Protein AF-0000000083270694 (afdb_homodimer)

Organism: Cucumis melo var. makuwa (NCBI:txid1194695)

pLDDT: mean 82.83, std 20.18, range [26.67, 97.81]

InterPro domains:
  IPR024752 Myb/SANT-like domain [PF12776] (12-95)

Structure (mmCIF, N/CA/C/O backbone):
data_AF-0000000083270694-model_v1
#
loop_
_entity.id
_entity.type
_entity.pdbx_description
1 polymer 'Retrotransposon protein'
#
loop_
_atom_site.group_PDB
_atom_site.id
_atom_site.type_symbol
_atom_site.label_atom_id
_atom_site.label_alt_id
_atom_site.label_comp_id
_atom_site.label_asym_id
_atom_site.label_entity_id
_atom_site.label_seq_id
_atom_site.pdbx_PDB_ins_code
_atom_site.Cartn_x
_atom_site.Cartn_y
_atom_site.Cartn_z
_atom_site.occupancy
_atom_site.B_iso_or_equiv
_atom_site.auth_seq_id
_atom_site.auth_comp_id
_atom_site.auth_asym_id
_atom_site.auth_atom_id
_atom_site.pdbx_PDB_model_num
ATOM 1 N N . MET A 1 1 ? 33.844 12.641 -6.965 1 33.56 1 MET A N 1
ATOM 2 C CA . MET A 1 1 ? 32.75 11.688 -6.953 1 33.56 1 MET A CA 1
ATOM 3 C C . MET A 1 1 ? 31.703 12.078 -5.91 1 33.56 1 MET A C 1
ATOM 5 O O . MET A 1 1 ? 31.938 11.945 -4.707 1 33.56 1 MET A O 1
ATOM 9 N N . SER A 1 2 ? 31.047 13.281 -5.977 1 37.22 2 SER A N 1
ATOM 10 C CA . SER A 1 2 ? 30.078 13.812 -5.035 1 37.22 2 SER A CA 1
ATOM 11 C C . SER A 1 2 ? 29 12.781 -4.719 1 37.22 2 SER A C 1
ATOM 13 O O . SER A 1 2 ? 28.266 12.352 -5.609 1 37.22 2 SER A O 1
ATOM 15 N N . THR A 1 3 ? 29.406 11.766 -4.105 1 40.28 3 THR A N 1
ATOM 16 C CA . THR A 1 3 ? 28.469 10.75 -3.621 1 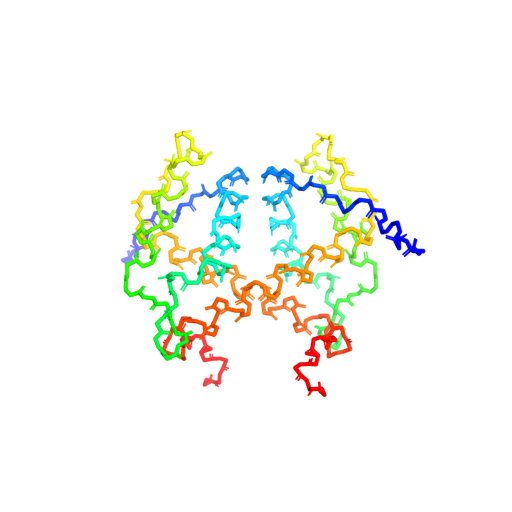40.28 3 THR A CA 1
ATOM 17 C C . THR A 1 3 ? 27.234 11.398 -3.018 1 40.28 3 THR A C 1
ATOM 19 O O . THR A 1 3 ? 27.328 12.203 -2.094 1 40.28 3 THR A O 1
ATOM 22 N N . SER A 1 4 ? 26.391 12.031 -3.77 1 41.62 4 SER A N 1
ATOM 23 C CA . SER A 1 4 ? 25.172 12.586 -3.184 1 41.62 4 SER A CA 1
ATOM 24 C C . SER A 1 4 ? 24.734 11.789 -1.96 1 41.62 4 SER A C 1
ATOM 26 O O . SER A 1 4 ? 24.547 10.57 -2.039 1 41.62 4 SER A O 1
ATOM 28 N N . ASN A 1 5 ? 25.453 11.961 -0.917 1 41.97 5 ASN A N 1
ATOM 29 C CA . ASN A 1 5 ? 25.219 11.336 0.378 1 41.97 5 ASN A CA 1
ATOM 30 C C . ASN A 1 5 ? 23.734 11.211 0.68 1 41.97 5 ASN A C 1
ATOM 32 O O . ASN A 1 5 ? 23.141 12.109 1.281 1 41.97 5 ASN A O 1
ATOM 36 N N . ARG A 1 6 ? 23.047 10.984 -0.352 1 48.12 6 ARG A N 1
ATOM 37 C CA . ARG A 1 6 ? 21.625 10.891 -0.015 1 48.12 6 ARG A CA 1
ATOM 38 C C . ARG A 1 6 ? 21.422 10.141 1.297 1 48.12 6 ARG A C 1
ATOM 40 O O . ARG A 1 6 ? 22.047 9.109 1.528 1 48.12 6 ARG A O 1
ATOM 47 N N . ALA A 1 7 ? 21.328 10.953 2.352 1 49.66 7 ALA A N 1
ATOM 48 C CA . ALA A 1 7 ? 20.969 10.375 3.643 1 49.66 7 ALA A CA 1
ATOM 49 C C . ALA A 1 7 ? 20.219 9.055 3.461 1 49.66 7 ALA A C 1
ATOM 51 O O . ALA A 1 7 ? 19.5 8.875 2.477 1 49.66 7 ALA A O 1
ATOM 52 N N . PRO A 1 8 ? 20.812 8.086 4.207 1 53.69 8 PRO A N 1
ATOM 53 C CA . PRO A 1 8 ? 20.234 6.754 4.035 1 53.69 8 PRO A CA 1
ATOM 54 C C . PRO A 1 8 ? 18.703 6.766 4.121 1 53.69 8 PRO A C 1
ATOM 56 O O . PRO A 1 8 ? 18.141 7.531 4.902 1 53.69 8 PRO A O 1
ATOM 59 N N . ARG A 1 9 ? 18.109 6.398 3.17 1 78.25 9 ARG A N 1
ATOM 60 C CA . ARG A 1 9 ? 16.656 6.238 3.166 1 78.25 9 ARG A CA 1
ATOM 61 C C . ARG A 1 9 ? 16.188 5.398 4.348 1 78.25 9 ARG A C 1
ATOM 63 O O . ARG A 1 9 ? 16.906 4.488 4.785 1 78.25 9 ARG A O 1
ATOM 70 N N . HIS A 1 10 ? 15.211 5.785 5.047 1 91.81 10 HIS A N 1
ATOM 71 C CA . HIS A 1 10 ? 14.625 5.023 6.145 1 91.81 10 HIS A CA 1
ATOM 72 C C . HIS A 1 10 ? 14.305 3.598 5.715 1 91.81 10 HIS A C 1
ATOM 74 O O . HIS A 1 10 ? 13.789 3.377 4.613 1 91.81 10 HIS A O 1
ATOM 80 N N . VAL A 1 11 ? 14.836 2.695 6.594 1 91.38 11 VAL A N 1
ATOM 81 C CA . VAL A 1 11 ? 14.477 1.302 6.355 1 91.38 11 VAL A CA 1
ATOM 82 C C . VAL A 1 11 ? 13.172 0.973 7.078 1 91.38 11 VAL A C 1
ATOM 84 O O . VAL A 1 11 ? 13.125 0.971 8.312 1 91.38 11 VAL A O 1
ATOM 87 N N . TRP A 1 12 ? 12.156 0.668 6.355 1 94.88 12 TRP A N 1
ATOM 88 C CA . TRP A 1 12 ? 10.812 0.432 6.887 1 94.88 12 TRP A CA 1
ATOM 89 C C . TRP A 1 12 ? 10.68 -0.998 7.398 1 94.88 12 TRP A C 1
ATOM 91 O O . TRP A 1 12 ? 11.031 -1.951 6.699 1 94.88 12 TRP A O 1
ATOM 101 N N . THR A 1 13 ? 10.266 -1.067 8.664 1 95.12 13 THR A N 1
ATOM 102 C CA . THR A 1 13 ? 9.898 -2.387 9.164 1 95.12 13 THR A CA 1
ATOM 103 C C . THR A 1 13 ? 8.5 -2.777 8.703 1 95.12 13 THR A C 1
ATOM 105 O O . THR A 1 13 ? 7.723 -1.923 8.273 1 95.12 13 THR A O 1
ATOM 108 N N . ARG A 1 14 ? 8.211 -3.996 8.812 1 94.31 14 ARG A N 1
ATOM 109 C CA . ARG A 1 14 ? 6.891 -4.469 8.422 1 94.31 14 ARG A CA 1
ATOM 110 C C . ARG A 1 14 ? 5.801 -3.816 9.258 1 94.31 14 ARG A C 1
ATOM 112 O O . ARG A 1 14 ? 4.73 -3.482 8.742 1 94.31 14 ARG A O 1
ATOM 119 N N . GLU A 1 15 ? 6.051 -3.666 10.555 1 95.62 15 GLU A N 1
ATOM 120 C CA . GLU A 1 15 ? 5.082 -3.027 11.438 1 95.62 15 GLU A CA 1
ATOM 121 C C . GLU A 1 15 ? 4.859 -1.568 11.055 1 95.62 15 GLU A C 1
ATOM 123 O O . GLU A 1 15 ? 3.723 -1.094 11.031 1 95.62 15 GLU A O 1
ATOM 128 N N . GLU A 1 16 ? 5.934 -0.907 10.719 1 96.69 16 GLU A N 1
ATOM 129 C CA . GLU A 1 16 ? 5.832 0.481 10.281 1 96.69 16 GLU A CA 1
ATOM 130 C C . GLU A 1 16 ? 5.055 0.591 8.969 1 96.69 16 GLU A C 1
ATOM 132 O O . GLU A 1 16 ? 4.184 1.453 8.828 1 96.69 16 GLU A O 1
ATOM 137 N N . GLU A 1 17 ? 5.438 -0.308 8.094 1 96.56 17 GLU A N 1
ATOM 138 C CA . GLU A 1 17 ? 4.773 -0.324 6.793 1 96.56 17 GLU A CA 1
ATOM 139 C C . GLU A 1 17 ? 3.273 -0.562 6.938 1 96.56 17 GLU A C 1
ATOM 141 O O . GLU A 1 17 ? 2.465 0.174 6.371 1 96.56 17 GLU A O 1
ATOM 146 N N . GLY A 1 18 ? 2.939 -1.595 7.707 1 97.19 18 GLY A N 1
ATOM 147 C CA . GLY A 1 18 ? 1.534 -1.878 7.953 1 97.19 18 GLY A CA 1
ATOM 148 C C . GLY A 1 18 ? 0.803 -0.733 8.633 1 97.19 18 GLY A C 1
ATOM 149 O O . GLY A 1 18 ? -0.352 -0.45 8.305 1 97.19 18 GLY A O 1
ATOM 150 N N . THR A 1 19 ? 1.468 -0.056 9.57 1 97.81 19 THR A N 1
ATOM 151 C CA . THR A 1 19 ? 0.873 1.077 10.273 1 97.81 19 THR A CA 1
ATOM 152 C C . THR A 1 19 ? 0.616 2.232 9.305 1 97.81 19 THR A C 1
ATOM 154 O O . THR A 1 19 ? -0.432 2.879 9.375 1 97.81 19 THR A O 1
ATOM 157 N N . LEU A 1 20 ? 1.593 2.449 8.383 1 97.5 20 LEU A N 1
ATOM 158 C CA . LEU A 1 20 ? 1.405 3.514 7.406 1 97.5 20 LEU A CA 1
ATOM 159 C C . LEU A 1 20 ? 0.183 3.242 6.535 1 97.5 20 LEU A C 1
ATOM 161 O O . LEU A 1 20 ? -0.647 4.129 6.328 1 97.5 20 LEU A O 1
ATOM 165 N N . VAL A 1 21 ? 0.052 2.037 6.102 1 97.12 21 VAL A N 1
ATOM 166 C CA . VAL A 1 21 ? -1.074 1.658 5.254 1 97.12 21 VAL A CA 1
ATOM 167 C C . VAL A 1 21 ? -2.383 1.852 6.02 1 97.12 21 VAL A C 1
ATOM 169 O O . VAL A 1 21 ? -3.34 2.418 5.488 1 97.12 21 VAL A O 1
ATOM 172 N N . GLU A 1 22 ? -2.373 1.397 7.23 1 96.94 22 GLU A N 1
ATOM 173 C CA . GLU A 1 22 ? -3.545 1.577 8.086 1 96.94 22 GLU A CA 1
ATOM 174 C C . GLU A 1 22 ? -3.896 3.055 8.234 1 96.94 22 GLU A C 1
ATOM 176 O O . GLU A 1 22 ? -5.059 3.438 8.094 1 96.94 22 GLU A O 1
ATOM 181 N N . CYS A 1 23 ? -2.916 3.889 8.492 1 96.94 23 CYS A N 1
ATOM 182 C CA . CYS A 1 23 ? -3.133 5.316 8.68 1 96.94 23 CYS A CA 1
ATOM 183 C C . CYS A 1 23 ? -3.629 5.973 7.398 1 96.94 23 CYS A C 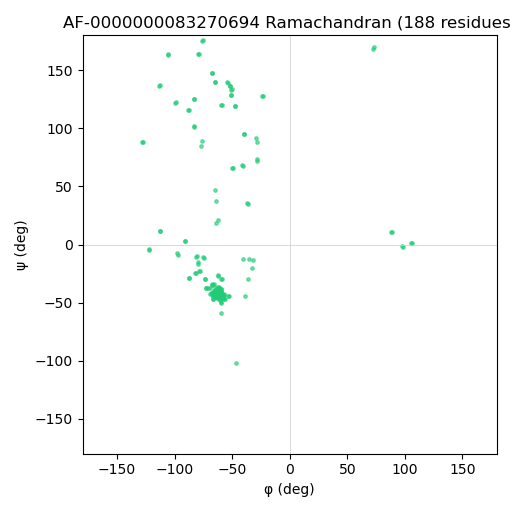1
ATOM 185 O O . CYS A 1 23 ? -4.504 6.84 7.438 1 96.94 23 CYS A O 1
ATOM 187 N N . LEU A 1 24 ? -3.105 5.551 6.285 1 95.25 24 LEU A N 1
ATOM 188 C CA . LEU A 1 24 ? -3.523 6.094 4.996 1 95.25 24 LEU A CA 1
ATOM 189 C C . LEU A 1 24 ? -4.988 5.762 4.715 1 95.25 24 LEU A C 1
ATOM 191 O O . LEU A 1 24 ? -5.754 6.633 4.297 1 95.25 24 LEU A O 1
ATOM 195 N N . MET A 1 25 ? -5.336 4.547 4.992 1 94.56 25 MET A N 1
ATOM 196 C CA . MET A 1 25 ? -6.719 4.125 4.789 1 94.56 25 MET A CA 1
ATOM 197 C C . MET A 1 25 ? -7.664 4.918 5.684 1 94.56 25 MET A C 1
ATOM 199 O O . MET A 1 25 ? -8.742 5.324 5.246 1 94.56 25 MET A O 1
ATOM 203 N N . GLU A 1 26 ? -7.234 5.148 6.867 1 95.06 26 GLU A N 1
ATOM 204 C CA . GLU A 1 26 ? -8.047 5.926 7.797 1 95.06 26 GLU A CA 1
ATOM 205 C C . GLU A 1 26 ? -8.141 7.383 7.355 1 95.06 26 GLU A C 1
ATOM 207 O O . GLU A 1 26 ? -9.219 7.988 7.426 1 95.06 26 GLU A O 1
ATOM 212 N N . LEU A 1 27 ? -7.004 7.922 6.906 1 93.06 27 LEU A N 1
ATOM 213 C CA . LEU A 1 27 ? -6.961 9.32 6.488 1 93.06 27 LEU A CA 1
ATOM 214 C C . LEU A 1 27 ? -7.91 9.57 5.32 1 93.06 27 LEU A C 1
ATOM 216 O O . LEU A 1 27 ? -8.625 10.57 5.301 1 93.06 27 LEU A O 1
ATOM 220 N N . VAL A 1 28 ? -7.926 8.688 4.371 1 88.75 28 VAL A N 1
ATOM 221 C CA . VAL A 1 28 ? -8.773 8.812 3.189 1 88.75 28 VAL A CA 1
ATOM 222 C C . VAL A 1 28 ? -10.242 8.672 3.586 1 88.75 28 VAL A C 1
ATOM 224 O O . VAL A 1 28 ? -11.109 9.328 3.008 1 88.75 28 VAL A O 1
ATOM 227 N N . SER A 1 29 ? -10.453 7.875 4.539 1 88.69 29 SER A N 1
ATOM 228 C CA . SER A 1 29 ? -11.828 7.609 4.957 1 88.69 29 SER A CA 1
ATOM 229 C C . SER A 1 29 ? -12.336 8.695 5.895 1 88.69 29 SER A C 1
ATOM 231 O O . SER A 1 29 ? -13.547 8.922 5.984 1 88.69 29 SER A O 1
ATOM 233 N N . MET A 1 30 ? -11.359 9.344 6.555 1 83.25 30 MET A N 1
ATOM 234 C CA . MET A 1 30 ? -11.703 10.391 7.508 1 83.25 30 MET A CA 1
ATOM 235 C C . MET A 1 30 ? -12.086 11.68 6.781 1 83.25 30 MET A C 1
ATOM 237 O O . MET A 1 30 ? -11.438 12.062 5.805 1 83.25 30 MET A O 1
ATOM 241 N N . GLY A 1 31 ? -13.195 12.07 6.285 1 72.69 31 GLY A N 1
ATOM 242 C CA . GLY A 1 31 ? -13.719 13.234 5.578 1 72.69 31 GLY A CA 1
ATOM 243 C C . GLY A 1 31 ? -13.109 14.539 6.043 1 72.69 31 GLY A C 1
ATOM 244 O O . GLY A 1 31 ? -13.18 15.547 5.336 1 72.69 31 GLY A O 1
ATOM 245 N N . GLY A 1 32 ? -12.383 14.602 7.152 1 78.5 32 GLY A N 1
ATOM 246 C CA . GLY A 1 32 ? -11.906 15.859 7.711 1 78.5 32 GLY A CA 1
ATOM 247 C C . GLY A 1 32 ? -10.656 16.391 7.035 1 78.5 32 GLY A C 1
ATOM 248 O O . GLY A 1 32 ? -10.289 17.547 7.207 1 78.5 32 GLY A O 1
ATOM 249 N N . TRP A 1 33 ? -10.031 15.547 6.168 1 85.25 33 TRP A N 1
ATOM 250 C CA . TRP A 1 33 ? -8.773 15.961 5.562 1 85.25 33 TRP A CA 1
ATOM 251 C C . TRP A 1 33 ? -8.938 16.188 4.062 1 85.25 33 TRP A C 1
ATOM 253 O O . TRP A 1 33 ? -7.945 16.312 3.336 1 85.25 33 TRP A O 1
ATOM 263 N N . LYS A 1 34 ? -10.148 16.203 3.734 1 84.62 34 LYS A N 1
ATOM 264 C CA . LYS A 1 34 ? -10.469 16.516 2.348 1 84.62 34 LYS A CA 1
ATOM 265 C C . LYS A 1 34 ? -10.898 17.984 2.211 1 84.62 34 LYS A C 1
ATOM 267 O O . LYS A 1 34 ? -11.758 18.453 2.953 1 84.62 34 LYS A O 1
ATOM 272 N N . SER A 1 35 ? -10.203 18.734 1.401 1 87.44 35 SER A N 1
ATOM 273 C CA . SER A 1 35 ? -10.57 20.125 1.112 1 87.44 35 SER A CA 1
ATOM 274 C C . SER A 1 35 ? -11.758 20.188 0.164 1 87.44 35 SER A C 1
ATOM 276 O O . SER A 1 35 ? -12.219 19.172 -0.344 1 87.44 35 SER A O 1
ATOM 278 N N . ASP A 1 36 ? -12.234 21.422 -0.093 1 83.69 36 ASP A N 1
ATOM 279 C CA . ASP A 1 36 ? -13.406 21.656 -0.941 1 83.69 36 ASP A CA 1
ATOM 280 C C . ASP A 1 36 ? -13.148 21.172 -2.367 1 83.69 36 ASP A C 1
ATOM 282 O O . ASP A 1 36 ? -14.078 20.766 -3.07 1 83.69 36 ASP A O 1
ATOM 286 N N . ASN A 1 37 ? -11.883 21.172 -2.756 1 84.38 37 ASN A N 1
ATOM 287 C CA . ASN A 1 37 ? -11.531 20.766 -4.109 1 84.38 37 ASN A CA 1
ATOM 288 C C . ASN A 1 37 ? -11.234 19.266 -4.188 1 84.38 37 ASN A C 1
ATOM 290 O O . ASN A 1 37 ? -10.797 18.766 -5.223 1 84.38 37 ASN A O 1
ATOM 294 N N . GLY A 1 38 ? -11.398 18.594 -3.1 1 83.44 38 GLY A N 1
ATOM 295 C CA . GLY A 1 38 ? -11.188 17.156 -3.117 1 83.44 38 GLY A CA 1
ATOM 296 C C . GLY A 1 38 ? -9.75 16.75 -2.854 1 83.44 38 GLY A C 1
ATOM 297 O O . GLY A 1 38 ? -9.383 15.586 -3.014 1 83.44 38 GLY A O 1
ATOM 298 N N . THR A 1 39 ? -8.961 17.766 -2.432 1 87.25 39 THR A N 1
ATOM 299 C CA . THR A 1 39 ? -7.551 17.5 -2.17 1 87.25 39 THR A CA 1
ATOM 300 C C . THR A 1 39 ? -7.273 17.469 -0.669 1 87.25 39 THR A C 1
ATOM 302 O O . THR A 1 39 ? -8.109 1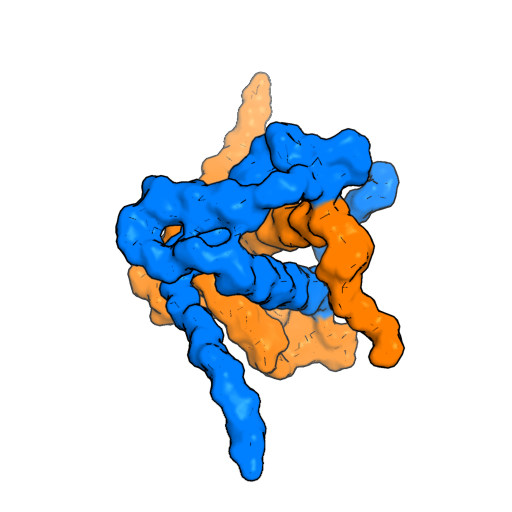7.891 0.129 1 87.25 39 THR A O 1
ATOM 305 N N . PHE A 1 40 ? -6.109 16.891 -0.307 1 91.19 40 PHE A N 1
ATOM 306 C CA . PHE A 1 40 ? -5.727 16.859 1.1 1 91.19 40 PHE A CA 1
ATOM 307 C C . PHE A 1 40 ? -5.5 18.281 1.619 1 91.19 40 PHE A C 1
ATOM 309 O O . PHE A 1 40 ? -4.926 19.125 0.922 1 91.19 40 PHE A O 1
ATOM 316 N N . ARG A 1 41 ? -5.98 18.453 2.84 1 90.62 41 ARG A N 1
ATOM 317 C CA . ARG A 1 41 ? -5.629 19.688 3.521 1 90.62 41 ARG A CA 1
ATOM 318 C C . ARG A 1 41 ? -4.141 19.734 3.852 1 90.62 41 ARG A C 1
ATOM 320 O O . ARG A 1 41 ? -3.525 18.688 4.094 1 90.62 41 ARG A O 1
ATOM 327 N N . PRO A 1 42 ? -3.678 20.984 3.805 1 90.44 42 PRO A N 1
ATOM 328 C CA . PRO A 1 42 ? -2.283 21.094 4.23 1 90.44 42 PRO A CA 1
ATOM 329 C C . PRO A 1 42 ? -2.035 20.5 5.613 1 90.44 42 PRO A C 1
ATOM 331 O O . PRO A 1 42 ? -2.875 20.625 6.504 1 90.44 42 PRO A O 1
ATOM 334 N N . GLY A 1 43 ? -0.963 19.844 5.766 1 93.31 43 GLY A N 1
ATOM 335 C CA . GLY A 1 43 ? -0.596 19.297 7.062 1 93.31 43 GLY A CA 1
ATOM 336 C C . GLY A 1 43 ? -0.959 17.828 7.215 1 93.31 43 GLY A C 1
ATOM 337 O O . GLY A 1 43 ? -0.767 17.234 8.281 1 93.31 43 GLY A O 1
ATOM 338 N N . TYR A 1 44 ? -1.554 17.328 6.195 1 93.69 44 TYR A N 1
ATOM 339 C CA . TYR A 1 44 ? -1.999 15.938 6.309 1 93.69 44 TYR A CA 1
ATOM 340 C C . TYR A 1 44 ? -0.824 15.008 6.574 1 93.69 44 TYR A C 1
ATOM 342 O O . TYR A 1 44 ? -0.969 14 7.27 1 93.69 44 TYR A O 1
ATOM 350 N N . LEU A 1 45 ? 0.363 15.312 6.113 1 95.12 45 LEU A N 1
ATOM 351 C CA . LEU A 1 45 ? 1.543 14.492 6.371 1 95.12 45 LEU A CA 1
ATOM 352 C C . LEU A 1 45 ? 1.907 14.516 7.852 1 95.12 45 LEU A C 1
ATOM 354 O O . LEU A 1 45 ? 2.268 13.484 8.422 1 95.12 45 LEU A O 1
ATOM 358 N N . ALA A 1 46 ? 1.809 15.688 8.398 1 96.44 46 ALA A N 1
ATOM 359 C CA . ALA A 1 46 ? 2.049 15.805 9.836 1 96.44 46 ALA A CA 1
ATOM 360 C C . ALA A 1 46 ? 1.039 14.984 10.625 1 96.44 46 ALA A C 1
ATOM 362 O O . ALA A 1 46 ? 1.382 14.383 11.648 1 96.44 46 ALA A O 1
ATOM 363 N N . GLN A 1 47 ? -0.183 15.008 10.117 1 96 47 GLN A N 1
ATOM 364 C CA . GLN A 1 47 ? -1.216 14.188 10.742 1 96 47 GLN A CA 1
ATOM 365 C C . GLN A 1 47 ? -0.863 12.711 10.664 1 96 47 GLN A C 1
ATOM 367 O O . GLN A 1 47 ? -1.062 11.969 11.633 1 96 47 GLN A O 1
ATOM 372 N N . LEU A 1 48 ? -0.331 12.273 9.594 1 96.38 48 LEU A N 1
ATOM 373 C CA . LEU A 1 48 ? 0.065 10.875 9.43 1 96.38 48 LEU A CA 1
ATOM 374 C C . LEU A 1 48 ? 1.176 10.508 10.406 1 96.38 48 LEU A C 1
ATOM 376 O O . LEU A 1 48 ? 1.157 9.43 11 1 96.38 48 LEU A O 1
ATOM 380 N N . VAL A 1 49 ? 2.148 11.398 10.57 1 97 49 VAL A N 1
ATOM 381 C CA . VAL A 1 49 ? 3.229 11.172 11.523 1 97 49 VAL A CA 1
ATOM 382 C C . VAL A 1 49 ? 2.648 10.961 12.922 1 97 49 VAL A C 1
ATOM 384 O O . VAL A 1 49 ? 3.033 10.023 13.625 1 97 49 VAL A O 1
ATOM 387 N N . ARG A 1 50 ? 1.676 11.781 13.281 1 96.56 50 ARG A N 1
ATOM 388 C CA . ARG A 1 50 ? 1.043 11.688 14.594 1 96.56 50 ARG A CA 1
ATOM 389 C C . ARG A 1 50 ? 0.273 10.383 14.734 1 96.56 50 ARG A C 1
ATOM 391 O O . ARG A 1 50 ? 0.356 9.711 15.773 1 96.56 50 ARG A O 1
ATOM 398 N N . MET A 1 51 ? -0.467 10.039 13.711 1 96.69 51 MET A N 1
ATOM 399 C CA . MET A 1 51 ? -1.252 8.812 13.727 1 96.69 51 MET A CA 1
ATOM 400 C C . MET A 1 51 ? -0.349 7.594 13.891 1 96.69 51 MET A C 1
ATOM 402 O O . MET A 1 51 ? -0.662 6.684 14.664 1 96.69 51 MET A O 1
ATOM 406 N N . MET A 1 52 ? 0.751 7.578 13.18 1 97.19 52 MET A N 1
ATOM 407 C CA . MET A 1 52 ? 1.675 6.449 13.258 1 97.19 52 MET A CA 1
ATOM 408 C C . MET A 1 52 ? 2.283 6.34 14.648 1 97.19 52 MET A C 1
ATOM 410 O O . MET A 1 52 ? 2.416 5.238 15.188 1 97.19 52 MET A O 1
ATOM 414 N N . ALA A 1 53 ? 2.682 7.473 15.234 1 97.06 53 ALA A N 1
ATOM 415 C CA . ALA A 1 53 ? 3.254 7.484 16.578 1 97.06 53 ALA A CA 1
ATOM 416 C C . ALA A 1 53 ? 2.254 6.961 17.609 1 97.06 53 ALA A C 1
ATOM 418 O O . ALA A 1 53 ? 2.633 6.277 18.562 1 97.06 53 ALA A O 1
ATOM 419 N N . GLU A 1 54 ? 0.985 7.273 17.438 1 97.25 54 GLU A N 1
ATOM 420 C CA . GLU A 1 54 ? -0.067 6.836 18.359 1 97.25 54 GLU A CA 1
ATOM 421 C C . GLU A 1 54 ? -0.321 5.34 18.234 1 97.25 54 GLU A C 1
ATOM 423 O O . GLU A 1 54 ? -0.508 4.648 19.234 1 97.25 54 GLU A O 1
ATOM 428 N N . LYS A 1 55 ? -0.256 4.809 17.047 1 96.81 55 LYS A N 1
ATOM 429 C CA . LYS A 1 55 ? -0.609 3.414 16.797 1 96.81 55 LYS A CA 1
ATOM 430 C C . LYS A 1 55 ? 0.593 2.496 17 1 96.81 55 LYS A C 1
ATOM 432 O O . LYS A 1 55 ? 0.431 1.3 17.25 1 96.81 55 LYS A O 1
ATOM 437 N N . LEU A 1 56 ? 1.73 2.957 16.797 1 96.88 56 LEU A N 1
ATOM 438 C CA . LEU A 1 56 ? 2.963 2.193 16.953 1 96.88 56 LEU A CA 1
ATOM 439 C C . LEU A 1 56 ? 3.951 2.93 17.844 1 96.88 56 LEU A C 1
ATOM 441 O O . LEU A 1 56 ? 4.82 3.652 17.359 1 96.88 56 LEU A O 1
ATOM 445 N N . PRO A 1 57 ? 3.762 2.604 19.219 1 93.19 57 PRO A N 1
ATOM 446 C CA . PRO A 1 57 ? 4.719 3.23 20.141 1 93.19 57 PRO A CA 1
ATOM 447 C C . PRO A 1 57 ? 6.168 2.857 19.812 1 93.19 57 PRO A C 1
ATOM 449 O O . PRO A 1 57 ? 6.473 1.683 19.594 1 93.19 57 PRO A O 1
ATOM 452 N N . GLY A 1 58 ? 7.004 3.738 19.531 1 92.44 58 GLY A N 1
ATOM 453 C CA . GLY A 1 58 ? 8.391 3.471 19.172 1 92.44 58 GLY A CA 1
ATOM 454 C C . GLY A 1 58 ? 8.672 3.65 17.703 1 92.44 58 GLY A C 1
ATOM 455 O O . GLY A 1 58 ? 9.766 3.328 17.219 1 92.44 58 GLY A O 1
ATOM 456 N N . CYS A 1 59 ? 7.633 4.039 17.047 1 94 59 CYS A N 1
ATOM 457 C CA . CYS A 1 59 ? 7.812 4.309 15.617 1 94 59 CYS A CA 1
ATOM 458 C C . CYS A 1 59 ? 8.977 5.266 15.391 1 94 59 CYS A C 1
ATOM 460 O O . CYS A 1 59 ? 9.117 6.262 16.094 1 94 59 CYS A O 1
ATOM 462 N N . GLN A 1 60 ? 9.758 4.949 14.438 1 93.31 60 GLN A N 1
ATOM 463 C CA . GLN A 1 60 ? 10.953 5.754 14.18 1 93.31 60 GLN A CA 1
ATOM 464 C C . GLN A 1 60 ? 10.695 6.762 13.062 1 93.31 60 GLN A C 1
ATOM 466 O O . GLN A 1 60 ? 11.547 7.613 12.781 1 93.31 60 GLN A O 1
ATOM 471 N N . VAL A 1 61 ? 9.57 6.641 12.414 1 94.5 61 VAL A N 1
ATOM 472 C CA . VAL A 1 61 ? 9.219 7.574 11.344 1 94.5 61 VAL A CA 1
ATOM 473 C C . VAL A 1 61 ? 8.609 8.844 11.945 1 94.5 61 VAL A C 1
ATOM 475 O O . VAL A 1 61 ? 7.441 8.852 12.336 1 94.5 61 VAL A O 1
ATOM 478 N N . ARG A 1 62 ? 9.375 9.977 12.07 1 93.75 62 ARG A N 1
ATOM 479 C CA . ARG A 1 62 ? 8.938 11.188 12.75 1 93.75 62 ARG A CA 1
ATOM 480 C C . ARG A 1 62 ? 8.977 12.391 11.82 1 93.75 62 ARG A C 1
ATOM 482 O O . ARG A 1 62 ? 8.594 13.5 12.203 1 93.75 62 ARG A O 1
ATOM 489 N N . VAL A 1 63 ? 9.477 12.125 10.617 1 94.44 63 VAL A N 1
ATOM 490 C CA . VAL A 1 63 ? 9.664 13.227 9.68 1 94.44 63 VAL A CA 1
ATOM 491 C C . VAL A 1 63 ? 8.703 13.07 8.5 1 94.44 63 VAL A C 1
ATOM 493 O O . VAL A 1 63 ? 8.547 11.977 7.957 1 94.44 63 VAL A O 1
ATOM 496 N N . THR A 1 64 ? 8.109 14.164 8.117 1 95.5 64 THR A N 1
ATOM 497 C CA . THR A 1 64 ? 7.078 14.148 7.09 1 95.5 64 THR A CA 1
ATOM 498 C C . THR A 1 64 ? 7.664 13.75 5.738 1 95.5 64 THR A C 1
ATOM 500 O O . THR A 1 64 ? 7 13.086 4.938 1 95.5 64 THR A O 1
ATOM 503 N N . THR A 1 65 ? 8.898 14.141 5.461 1 93.25 65 THR A N 1
ATOM 504 C CA . THR A 1 65 ? 9.531 13.844 4.18 1 93.25 65 THR A CA 1
ATOM 505 C C . THR A 1 65 ? 9.672 12.336 3.98 1 93.25 65 THR A C 1
ATOM 507 O O . THR A 1 65 ? 9.531 11.836 2.863 1 93.25 65 THR A O 1
ATOM 510 N N . VAL A 1 66 ? 9.961 11.664 5.055 1 95.12 66 VAL A N 1
ATOM 511 C CA . VAL A 1 66 ? 10.117 10.211 4.992 1 95.12 66 VAL A CA 1
ATOM 512 C C . VAL A 1 66 ? 8.781 9.57 4.617 1 95.12 66 VAL A C 1
ATOM 514 O O . VAL A 1 66 ? 8.742 8.664 3.775 1 95.12 66 VAL A O 1
ATOM 517 N N . ILE A 1 67 ? 7.715 10.047 5.188 1 96.06 67 ILE A N 1
ATOM 518 C CA . ILE A 1 67 ? 6.383 9.531 4.906 1 96.06 67 ILE A CA 1
ATOM 519 C C . ILE A 1 67 ? 6.004 9.844 3.463 1 96.06 67 ILE A C 1
ATOM 521 O O . ILE A 1 67 ? 5.508 8.969 2.742 1 96.06 67 ILE A O 1
ATOM 525 N N . ASP A 1 68 ? 6.305 11.07 3.104 1 93.44 68 ASP A N 1
ATOM 526 C CA . ASP A 1 68 ? 5.977 11.5 1.748 1 93.44 68 ASP A CA 1
ATOM 527 C C . ASP A 1 68 ? 6.684 10.625 0.71 1 93.44 68 ASP A C 1
ATOM 529 O O . ASP A 1 68 ? 6.07 10.195 -0.268 1 93.44 68 ASP A O 1
ATOM 533 N N . CYS A 1 69 ? 7.895 10.352 0.891 1 93.12 69 CYS A N 1
ATOM 534 C CA . CYS A 1 69 ? 8.68 9.523 -0.017 1 93.12 69 CYS A CA 1
ATOM 535 C C . CYS A 1 69 ? 8.109 8.109 -0.09 1 93.12 69 CYS A C 1
ATOM 537 O O . CYS A 1 69 ? 8.031 7.523 -1.17 1 93.12 69 CYS A O 1
ATOM 539 N N . ARG A 1 70 ? 7.668 7.672 1.062 1 95.62 70 ARG A N 1
ATOM 540 C CA . ARG A 1 70 ? 7.164 6.301 1.077 1 95.62 70 ARG A CA 1
ATOM 541 C C . ARG A 1 70 ? 5.812 6.207 0.375 1 95.62 70 ARG A C 1
ATOM 543 O O . ARG A 1 70 ? 5.539 5.23 -0.324 1 95.62 70 ARG A O 1
ATOM 550 N N . ILE A 1 71 ? 4.98 7.195 0.536 1 95 71 ILE A N 1
ATOM 551 C CA . ILE A 1 71 ? 3.695 7.223 -0.155 1 95 71 ILE A CA 1
ATOM 552 C C . ILE A 1 71 ? 3.92 7.203 -1.665 1 95 71 ILE A C 1
ATOM 554 O O . ILE A 1 71 ? 3.24 6.473 -2.391 1 95 71 ILE A O 1
ATOM 558 N N . LYS A 1 72 ? 4.926 7.945 -2.104 1 92.38 72 LYS A N 1
ATOM 559 C CA . LYS A 1 72 ? 5.25 7.977 -3.527 1 92.38 72 LYS A CA 1
ATOM 560 C C . LYS A 1 72 ? 5.707 6.605 -4.016 1 92.38 72 LYS A C 1
ATOM 562 O O . LYS A 1 72 ? 5.309 6.156 -5.09 1 92.38 72 LYS A O 1
ATOM 567 N N . THR A 1 73 ? 6.523 6.008 -3.264 1 93.25 73 THR A N 1
ATOM 568 C CA . THR A 1 73 ? 7.012 4.676 -3.611 1 93.25 73 THR A CA 1
ATOM 569 C C . THR A 1 73 ? 5.852 3.686 -3.703 1 93.25 73 THR A C 1
ATOM 571 O O . THR A 1 73 ? 5.77 2.906 -4.656 1 93.25 73 THR A O 1
ATOM 574 N N . LEU A 1 74 ? 4.973 3.703 -2.701 1 94.69 74 LEU A N 1
ATOM 575 C CA . LEU A 1 74 ? 3.828 2.797 -2.688 1 94.69 74 LEU A CA 1
ATOM 576 C C . LEU A 1 74 ? 2.891 3.088 -3.854 1 94.69 74 LEU A C 1
ATOM 578 O O . LEU A 1 74 ? 2.406 2.164 -4.512 1 94.69 74 LEU A O 1
ATOM 582 N N . LYS A 1 75 ? 2.682 4.324 -4.117 1 92.5 75 LYS A N 1
ATOM 583 C CA . LYS A 1 75 ? 1.854 4.711 -5.258 1 92.5 75 LYS A CA 1
ATOM 584 C C . LYS A 1 75 ? 2.4 4.125 -6.555 1 92.5 75 LYS A C 1
ATOM 586 O O . LYS A 1 75 ? 1.65 3.551 -7.348 1 92.5 75 LYS A O 1
ATOM 591 N N . ARG A 1 76 ? 3.68 4.258 -6.727 1 91.19 76 ARG A N 1
ATOM 592 C CA . ARG A 1 76 ? 4.312 3.734 -7.93 1 91.19 76 ARG A CA 1
ATOM 593 C C . ARG A 1 76 ? 4.164 2.219 -8.016 1 91.19 76 ARG A C 1
ATOM 595 O O . ARG A 1 76 ? 3.916 1.674 -9.094 1 91.19 76 ARG A O 1
ATOM 602 N N . THR A 1 77 ? 4.352 1.634 -6.938 1 91.81 77 THR A N 1
ATOM 603 C CA . THR A 1 77 ? 4.242 0.18 -6.891 1 91.81 77 THR A CA 1
ATOM 604 C C . THR A 1 77 ? 2.834 -0.268 -7.27 1 91.81 77 THR A C 1
ATOM 606 O O . THR A 1 77 ? 2.664 -1.161 -8.102 1 91.81 77 THR A O 1
ATOM 609 N N . PHE A 1 78 ? 1.83 0.396 -6.754 1 92.06 78 PHE A N 1
ATOM 610 C CA . PHE A 1 78 ? 0.461 -0.038 -7 1 92.06 78 PHE A CA 1
ATOM 611 C C . PHE A 1 78 ? -0.003 0.396 -8.383 1 92.06 78 PHE A C 1
ATOM 613 O O . PHE A 1 78 ? -0.851 -0.258 -9 1 92.06 78 PHE A O 1
ATOM 620 N N . GLN A 1 79 ? 0.591 1.402 -8.938 1 89.75 79 GLN A N 1
ATOM 621 C CA . GLN A 1 79 ? 0.361 1.731 -10.344 1 89.75 79 GLN A CA 1
ATOM 622 C C . GLN A 1 79 ? 0.914 0.645 -11.258 1 89.75 79 GLN A C 1
ATOM 624 O O . GLN A 1 79 ? 0.254 0.24 -12.219 1 89.75 79 GLN A O 1
ATOM 629 N N . ALA A 1 80 ? 2.111 0.263 -10.961 1 88.88 80 ALA A N 1
ATOM 630 C CA . ALA A 1 80 ? 2.732 -0.811 -11.734 1 88.88 80 ALA A CA 1
ATOM 631 C C . ALA A 1 80 ? 1.908 -2.092 -11.648 1 88.88 80 ALA A C 1
ATOM 633 O O . ALA A 1 80 ? 1.705 -2.771 -12.664 1 88.88 80 ALA A O 1
ATOM 634 N N . ILE A 1 81 ? 1.406 -2.359 -10.438 1 91.06 81 ILE A N 1
ATOM 635 C CA . ILE A 1 81 ? 0.587 -3.549 -10.234 1 91.06 81 ILE A CA 1
ATOM 636 C C . ILE A 1 81 ? -0.697 -3.438 -11.055 1 91.06 81 ILE A C 1
ATOM 638 O O . ILE A 1 81 ? -1.109 -4.398 -11.711 1 91.06 81 ILE A O 1
ATOM 642 N N . ALA A 1 82 ? -1.314 -2.33 -11.016 1 88.56 82 ALA A N 1
ATOM 643 C CA . ALA A 1 82 ? -2.533 -2.092 -11.781 1 88.56 82 ALA A CA 1
ATOM 644 C C . ALA A 1 82 ? -2.293 -2.311 -13.273 1 88.56 82 ALA A C 1
ATOM 646 O O . ALA A 1 82 ? -3.115 -2.924 -13.961 1 88.56 82 ALA A O 1
ATOM 647 N N . GLU A 1 83 ? -1.191 -1.804 -13.727 1 87.12 83 GLU A N 1
ATOM 648 C CA . GLU A 1 83 ? -0.831 -1.961 -15.133 1 87.12 83 GLU A CA 1
ATOM 649 C C . GLU A 1 83 ? -0.597 -3.428 -15.477 1 87.12 83 GLU A C 1
ATOM 651 O O . GLU A 1 83 ? -1.029 -3.898 -16.531 1 87.12 83 GLU A O 1
ATOM 656 N N . MET A 1 84 ? 0.05 -4.121 -14.586 1 88.75 84 MET A N 1
ATOM 657 C CA . MET A 1 84 ? 0.4 -5.516 -14.844 1 88.75 84 MET A CA 1
ATOM 658 C C . MET A 1 84 ? -0.831 -6.41 -14.75 1 88.75 84 MET A C 1
ATOM 660 O O . MET A 1 84 ? -0.869 -7.488 -15.352 1 88.75 84 MET A O 1
ATOM 664 N N . ARG A 1 85 ? -1.75 -6.039 -13.953 1 86.75 85 ARG A N 1
ATOM 665 C CA . ARG A 1 85 ? -2.986 -6.805 -13.844 1 86.75 85 ARG A CA 1
ATOM 666 C C . ARG A 1 85 ? -3.883 -6.578 -15.055 1 86.75 85 ARG A C 1
ATOM 668 O O . ARG A 1 85 ? -4.777 -7.383 -15.328 1 86.75 85 ARG A O 1
ATOM 675 N N . GLY A 1 86 ? -3.561 -5.551 -15.906 1 76.62 86 GLY A N 1
ATOM 676 C CA . GLY A 1 86 ? -4.324 -5.277 -17.109 1 76.62 86 GLY A CA 1
ATOM 677 C C . GLY A 1 86 ? -5.684 -4.66 -16.828 1 76.62 86 GLY A C 1
ATOM 678 O O . GLY A 1 86 ? -6.059 -4.48 -15.672 1 76.62 86 GLY A O 1
ATOM 679 N N . PRO A 1 87 ? -6.281 -4.207 -17.953 1 62.84 87 PRO A N 1
ATOM 680 C CA . PRO A 1 87 ? -7.566 -3.516 -17.844 1 62.84 87 PRO A CA 1
ATOM 681 C C . PRO A 1 87 ? -8.664 -4.402 -17.25 1 62.84 87 PRO A C 1
ATOM 683 O O . PRO A 1 87 ? -9.648 -3.893 -16.719 1 62.84 87 PRO A O 1
ATOM 686 N N . ALA A 1 88 ? -8.641 -5.633 -17.609 1 54.72 88 ALA A N 1
ATOM 687 C CA . ALA A 1 88 ? -9.727 -6.5 -17.156 1 54.72 88 ALA A CA 1
ATOM 688 C C . ALA A 1 88 ? -9.898 -6.41 -15.641 1 54.72 88 ALA A C 1
ATOM 690 O O . ALA A 1 88 ? -11.008 -6.586 -15.125 1 54.72 88 ALA A O 1
ATOM 691 N N . CYS A 1 89 ? -8.883 -6.434 -14.961 1 52.19 89 C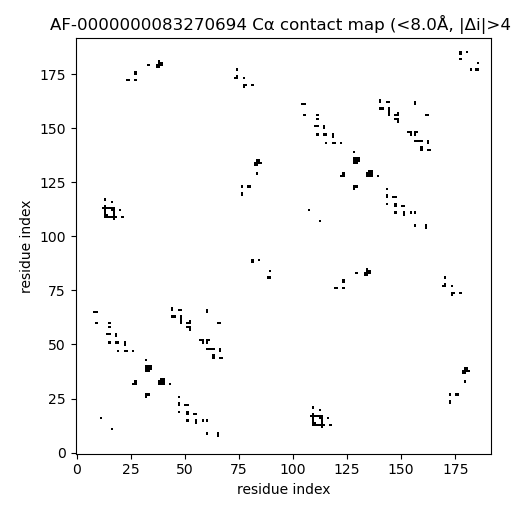YS A N 1
ATOM 692 C CA . CYS A 1 89 ? -9.008 -6.445 -13.508 1 52.19 89 CYS A CA 1
ATOM 693 C C . CYS A 1 89 ? -9.273 -5.047 -12.969 1 52.19 89 CYS A C 1
ATOM 695 O O . CYS A 1 89 ? -9.336 -4.844 -11.758 1 52.19 89 CYS A O 1
ATOM 697 N N . SER A 1 90 ? -9.016 -4.117 -13.867 1 47.78 90 SER A N 1
ATOM 698 C CA . SER A 1 90 ? -9.422 -2.781 -13.445 1 47.78 90 SER A CA 1
ATOM 699 C C . SER A 1 90 ? -10.93 -2.693 -13.258 1 47.78 90 SER A C 1
ATOM 701 O O . SER A 1 90 ? -11.656 -2.301 -14.18 1 47.78 90 SER A O 1
ATOM 703 N N . GLY A 1 91 ? -11.531 -3.801 -13.125 1 39.84 91 GLY A N 1
ATOM 704 C CA . GLY A 1 91 ? -12.961 -3.59 -12.961 1 39.84 91 GLY A CA 1
ATOM 705 C C . GLY A 1 91 ? -13.297 -2.305 -12.234 1 39.84 91 GLY A C 1
ATOM 706 O O . GLY A 1 91 ? -14.445 -2.092 -11.836 1 39.84 91 GLY A O 1
ATOM 707 N N . PHE A 1 92 ? -12.453 -1.783 -11.547 1 43.47 92 PHE A N 1
ATOM 708 C CA . PHE A 1 92 ? -12.969 -0.53 -11.008 1 43.47 92 PHE A CA 1
ATOM 709 C C . PHE A 1 92 ? -13.242 0.466 -12.133 1 43.47 92 PHE A C 1
ATOM 711 O O . PHE A 1 92 ? -12.32 1.117 -12.625 1 43.47 92 PHE A O 1
ATOM 718 N N . GLY A 1 93 ? -13.859 0.191 -13.188 1 34.44 93 GLY A N 1
ATOM 719 C CA . GLY A 1 93 ? -14.445 1.287 -13.938 1 34.44 93 GLY A CA 1
ATOM 720 C C . GLY A 1 93 ? -14.828 2.471 -13.07 1 34.44 93 GLY A C 1
ATOM 721 O O . GLY A 1 93 ? -15.578 2.32 -12.102 1 34.44 93 GLY A O 1
ATOM 722 N N . TRP A 1 94 ? -1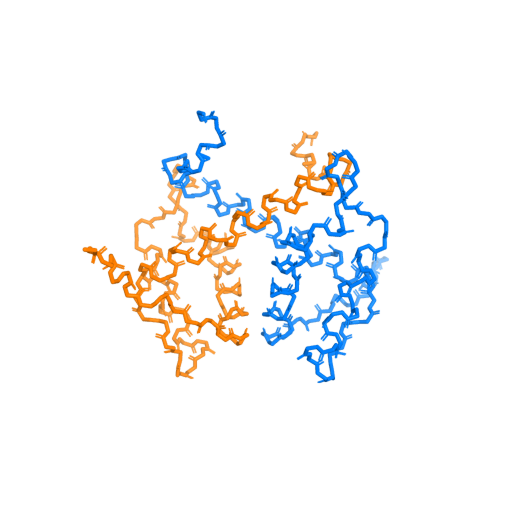3.891 3.434 -12.828 1 33.22 94 TRP A N 1
ATOM 7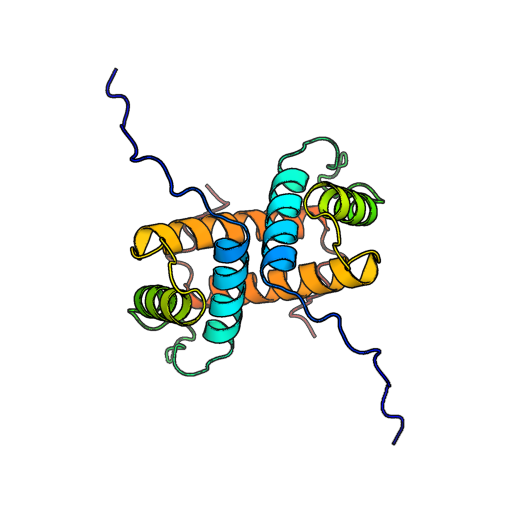23 C CA . TRP A 1 94 ? -14.523 4.68 -12.406 1 33.22 94 TRP A CA 1
ATOM 724 C C . TRP A 1 94 ? -15.805 4.93 -13.188 1 33.22 94 TRP A C 1
ATOM 726 O O . TRP A 1 94 ? -16.547 5.867 -12.891 1 33.22 94 TRP A O 1
ATOM 736 N N . ASN A 1 95 ? -15.844 4.734 -14.547 1 29.61 95 ASN A N 1
ATOM 737 C CA . ASN A 1 95 ? -16.781 5.332 -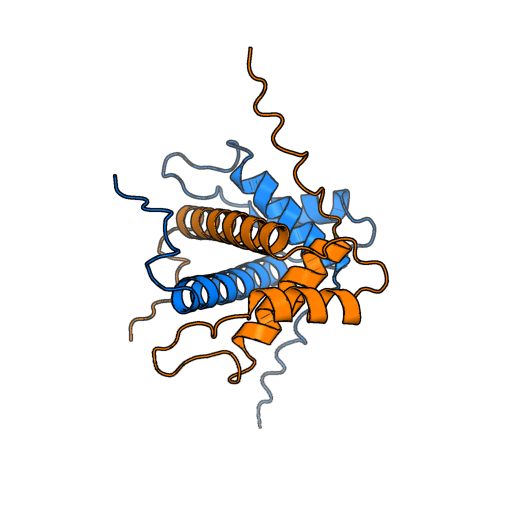15.484 1 29.61 95 ASN A CA 1
ATOM 738 C C . ASN A 1 95 ? -18.234 4.965 -15.148 1 29.61 95 ASN A C 1
ATOM 740 O O . ASN A 1 95 ? -19.125 5.809 -15.219 1 29.61 95 ASN A O 1
ATOM 744 N N . ASP A 1 96 ? -18.766 3.701 -15.078 1 27.94 96 ASP A N 1
ATOM 745 C CA . ASP A 1 96 ? -20.125 4 -15.516 1 27.94 96 ASP A CA 1
ATOM 746 C C . ASP A 1 96 ? -20.859 4.828 -14.469 1 27.94 96 ASP A C 1
ATOM 748 O O . ASP A 1 96 ? -20.562 4.742 -13.273 1 27.94 96 ASP A O 1
ATOM 752 N N . MET B 1 1 ? -34.25 -12.656 5.129 1 33.25 1 MET B N 1
ATOM 753 C CA . MET B 1 1 ? -33.156 -11.727 5.262 1 33.25 1 MET B CA 1
ATOM 754 C C . MET B 1 1 ? -31.828 -12.414 4.961 1 33.25 1 MET B C 1
ATOM 756 O O . MET B 1 1 ? -31.344 -13.211 5.766 1 33.25 1 MET B O 1
ATOM 760 N N . SER B 1 2 ? -31.562 -13 3.752 1 38.03 2 SER B N 1
ATOM 761 C CA . SER B 1 2 ? -30.391 -13.742 3.334 1 38.03 2 SER B CA 1
ATOM 762 C C . SER B 1 2 ? -29.109 -12.977 3.658 1 38.03 2 SER B C 1
ATOM 764 O O . SER B 1 2 ? -28.891 -11.875 3.154 1 38.03 2 SER B O 1
ATOM 766 N N . THR B 1 3 ? -28.891 -12.828 4.867 1 40.72 3 THR B N 1
ATOM 767 C CA . THR B 1 3 ? -27.641 -12.227 5.34 1 40.72 3 THR B CA 1
ATOM 768 C C . THR B 1 3 ? -26.453 -12.734 4.527 1 40.72 3 THR B C 1
ATOM 770 O O . THR B 1 3 ? -26.219 -13.938 4.449 1 40.72 3 THR B O 1
ATOM 773 N N . SER B 1 4 ? -26.328 -12.414 3.291 1 42.28 4 SER B N 1
ATOM 774 C CA . SER B 1 4 ? -25.141 -12.859 2.549 1 42.28 4 SER B CA 1
ATOM 775 C C . SER B 1 4 ? -23.938 -13.039 3.471 1 42.28 4 SER B C 1
ATOM 777 O O . SER B 1 4 ? -23.547 -12.109 4.176 1 42.28 4 SER B O 1
ATOM 779 N N . ASN B 1 5 ? -24 -14.062 4.246 1 42.28 5 ASN B N 1
ATOM 780 C CA . ASN B 1 5 ? -22.969 -14.461 5.199 1 42.28 5 ASN B CA 1
ATOM 781 C C . ASN B 1 5 ? -21.562 -14.211 4.645 1 42.28 5 ASN B C 1
ATOM 783 O O . ASN B 1 5 ? -20.969 -15.094 4.023 1 42.28 5 ASN B O 1
ATOM 787 N N . ARG B 1 6 ? -21.516 -13.172 3.945 1 48.34 6 ARG B N 1
ATOM 788 C CA . ARG B 1 6 ? -20.156 -12.977 3.418 1 48.34 6 ARG B CA 1
ATOM 789 C C . ARG B 1 6 ? -19.109 -13.328 4.465 1 48.34 6 ARG B C 1
ATOM 791 O O . ARG B 1 6 ? -19.234 -12.938 5.629 1 48.34 6 ARG B O 1
ATOM 798 N N . ALA B 1 7 ? -18.641 -14.586 4.367 1 50.16 7 ALA B N 1
ATOM 799 C CA . ALA B 1 7 ? -17.516 -14.984 5.219 1 50.16 7 ALA B CA 1
ATOM 800 C C . ALA B 1 7 ? -16.703 -13.766 5.648 1 50.16 7 ALA B C 1
ATOM 802 O O . ALA B 1 7 ? -16.594 -12.789 4.906 1 50.16 7 ALA B O 1
ATOM 803 N N . PRO B 1 8 ? -16.547 -13.766 7.008 1 54.28 8 PRO B N 1
ATOM 804 C CA . PRO B 1 8 ? -15.844 -12.602 7.539 1 54.28 8 PRO B CA 1
ATOM 805 C C . PRO B 1 8 ? -14.555 -12.289 6.77 1 54.28 8 PRO B C 1
ATOM 807 O O . PRO B 1 8 ? -13.859 -13.203 6.336 1 54.28 8 PRO B O 1
ATOM 810 N N . ARG B 1 9 ? -14.477 -11.234 6.242 1 78.5 9 ARG B N 1
ATOM 811 C CA . ARG B 1 9 ? -13.258 -10.773 5.59 1 78.5 9 ARG B CA 1
ATOM 812 C C . ARG B 1 9 ? -12.055 -10.93 6.512 1 78.5 9 ARG B C 1
ATOM 814 O O . ARG B 1 9 ? -12.18 -10.82 7.73 1 78.5 9 ARG B O 1
ATOM 821 N N . HIS B 1 10 ? -11 -11.438 6.059 1 91.75 10 HIS B N 1
ATOM 822 C CA . HIS B 1 10 ? -9.758 -11.562 6.809 1 91.75 10 HIS B CA 1
ATOM 823 C C . HIS B 1 10 ? -9.352 -10.234 7.438 1 91.75 10 HIS B C 1
ATOM 825 O O . HIS B 1 10 ? -9.453 -9.18 6.797 1 91.75 10 HIS B O 1
ATOM 831 N N . VAL B 1 11 ? -9.094 -10.383 8.781 1 91.44 11 VAL B N 1
ATOM 832 C CA . VAL B 1 11 ? -8.57 -9.203 9.453 1 91.44 11 VAL B CA 1
ATOM 833 C C . VAL B 1 11 ? -7.051 -9.172 9.352 1 91.44 11 VAL B C 1
ATOM 835 O O . VAL B 1 11 ? -6.367 -10.031 9.922 1 91.44 11 VAL B O 1
ATOM 838 N N . TRP B 1 12 ? -6.516 -8.211 8.695 1 94.88 12 TRP B N 1
ATOM 839 C CA . TRP B 1 12 ? -5.09 -8.094 8.414 1 94.88 12 TRP B CA 1
ATOM 840 C C . TRP B 1 12 ? -4.352 -7.473 9.602 1 94.88 12 TRP B C 1
ATOM 842 O O . TRP B 1 12 ? -4.766 -6.434 10.117 1 94.88 12 TRP B O 1
ATOM 852 N N . THR B 1 13 ? -3.342 -8.211 10.055 1 95.19 13 THR B N 1
ATOM 853 C CA . THR B 1 13 ? -2.451 -7.602 11.031 1 95.19 13 THR B CA 1
ATOM 854 C C . THR B 1 13 ? -1.452 -6.668 10.359 1 95.19 13 THR B C 1
ATOM 856 O O . THR B 1 13 ? -1.257 -6.738 9.141 1 95.19 13 THR B O 1
ATOM 859 N N . ARG B 1 14 ? -0.856 -5.871 11.117 1 94.25 14 ARG B N 1
ATOM 860 C CA . ARG B 1 14 ? 0.136 -4.949 10.57 1 94.25 14 ARG B CA 1
ATOM 861 C C . ARG B 1 14 ? 1.301 -5.707 9.945 1 94.25 14 ARG B C 1
ATOM 863 O O . ARG B 1 14 ? 1.822 -5.305 8.898 1 94.25 14 ARG B O 1
ATOM 870 N N . GLU B 1 15 ? 1.73 -6.785 10.594 1 95.62 15 GLU B N 1
ATOM 871 C CA . GLU B 1 15 ? 2.824 -7.594 10.062 1 95.62 15 GLU B CA 1
ATOM 872 C C . GLU B 1 15 ? 2.439 -8.234 8.727 1 95.62 15 GLU B C 1
ATOM 874 O O . GLU B 1 15 ? 3.236 -8.242 7.789 1 95.62 15 GLU B O 1
ATOM 879 N N . GLU B 1 16 ? 1.227 -8.703 8.664 1 96.69 16 GLU B N 1
ATOM 880 C CA . GLU B 1 16 ? 0.734 -9.289 7.418 1 96.69 16 GLU B CA 1
ATOM 881 C C . GLU B 1 16 ? 0.667 -8.242 6.305 1 96.69 16 GLU B C 1
ATOM 883 O O . GLU B 1 16 ? 1.095 -8.5 5.18 1 96.69 16 GLU B O 1
ATOM 888 N N . GLU B 1 17 ? 0.122 -7.113 6.719 1 96.62 17 GLU B N 1
ATOM 889 C CA . GLU B 1 17 ? -0.005 -6.02 5.762 1 96.62 17 GLU B CA 1
ATOM 890 C C . GLU B 1 17 ? 1.358 -5.598 5.219 1 96.62 17 GLU B C 1
ATOM 892 O O . GLU B 1 17 ? 1.543 -5.484 4.008 1 96.62 17 GLU B O 1
ATOM 897 N N . GLY B 1 18 ? 2.287 -5.371 6.148 1 97.19 18 GLY B N 1
ATOM 898 C CA . GLY B 1 18 ? 3.633 -5.012 5.734 1 97.19 18 GLY B CA 1
ATOM 899 C C . GLY B 1 18 ? 4.293 -6.066 4.867 1 97.19 18 GLY B C 1
ATOM 900 O O . GLY B 1 18 ? 4.996 -5.738 3.908 1 97.19 18 GLY B O 1
ATOM 901 N N . THR B 1 19 ? 4.07 -7.348 5.18 1 97.81 19 THR B N 1
ATOM 902 C CA . THR B 1 19 ? 4.633 -8.445 4.406 1 97.81 19 THR B CA 1
ATOM 903 C C . THR B 1 19 ? 4.055 -8.469 2.994 1 97.81 19 THR B C 1
ATOM 905 O O . THR B 1 19 ? 4.781 -8.688 2.023 1 97.81 19 THR B O 1
ATOM 908 N N . LEU B 1 20 ? 2.721 -8.195 2.918 1 97.5 20 LEU B N 1
ATOM 909 C CA . LEU B 1 20 ? 2.1 -8.164 1.599 1 97.5 20 LEU B CA 1
ATOM 910 C C . LEU B 1 20 ? 2.711 -7.066 0.736 1 97.5 20 LEU B C 1
ATOM 912 O O . LEU B 1 20 ? 3.061 -7.301 -0.423 1 97.5 20 LEU B O 1
ATOM 916 N N . VAL B 1 21 ? 2.895 -5.934 1.302 1 97.12 21 VAL B N 1
ATOM 917 C CA . VAL B 1 21 ? 3.467 -4.805 0.576 1 97.12 21 VAL B CA 1
ATOM 918 C C . VAL B 1 21 ? 4.887 -5.148 0.125 1 97.12 21 VAL B C 1
ATOM 920 O O . VAL B 1 21 ? 5.25 -4.91 -1.028 1 97.12 21 VAL B O 1
ATOM 923 N N . GLU B 1 22 ? 5.621 -5.707 1.024 1 96.94 22 GLU B N 1
ATOM 924 C CA . GLU B 1 22 ? 6.977 -6.141 0.696 1 96.94 22 GLU B CA 1
ATOM 925 C C . GLU B 1 22 ? 6.969 -7.137 -0.459 1 96.94 22 GLU B C 1
ATOM 927 O O . GLU B 1 22 ? 7.75 -7.004 -1.403 1 96.94 22 GLU B O 1
ATOM 932 N N . CYS B 1 23 ? 6.094 -8.109 -0.406 1 96.94 23 CYS B N 1
ATOM 933 C CA . CYS B 1 23 ? 6.012 -9.141 -1.437 1 96.94 23 CYS B CA 1
ATOM 934 C C . CYS B 1 23 ? 5.586 -8.547 -2.771 1 96.94 23 CYS B C 1
ATOM 936 O O . CYS B 1 23 ? 6.105 -8.93 -3.822 1 96.94 23 CYS B O 1
ATOM 938 N N . LEU B 1 24 ? 4.684 -7.617 -2.729 1 95.31 24 LEU B N 1
ATOM 939 C CA . LEU B 1 24 ? 4.223 -6.961 -3.947 1 95.31 24 LEU B CA 1
ATOM 940 C C . LEU B 1 24 ? 5.352 -6.184 -4.609 1 95.31 24 LEU B C 1
ATOM 942 O O . LEU B 1 24 ? 5.543 -6.27 -5.824 1 95.31 24 LEU B O 1
ATOM 946 N N . MET B 1 25 ? 6.094 -5.484 -3.799 1 94.62 25 MET B N 1
ATOM 947 C CA . MET B 1 25 ? 7.223 -4.719 -4.316 1 94.62 25 MET B CA 1
ATOM 948 C C . MET B 1 25 ? 8.266 -5.641 -4.941 1 94.62 25 MET B C 1
ATOM 950 O O . MET B 1 25 ? 8.82 -5.332 -5.996 1 94.62 25 MET B O 1
ATOM 954 N N . GLU B 1 26 ? 8.469 -6.742 -4.324 1 95.06 26 GLU B N 1
ATOM 955 C CA . GLU B 1 26 ? 9.414 -7.715 -4.852 1 95.06 26 GLU B CA 1
ATOM 956 C C . GLU B 1 26 ? 8.898 -8.344 -6.145 1 95.06 26 GLU B C 1
ATOM 958 O O . GLU B 1 26 ? 9.664 -8.523 -7.098 1 95.06 26 GLU B O 1
ATOM 963 N N . LEU B 1 27 ? 7.602 -8.672 -6.137 1 92.94 27 LEU B N 1
ATOM 964 C CA . LEU B 1 27 ? 7 -9.305 -7.301 1 92.94 27 LEU B CA 1
ATOM 965 C C . LEU B 1 27 ? 7.105 -8.406 -8.523 1 92.94 27 LEU B C 1
ATOM 967 O O . LEU B 1 27 ? 7.43 -8.875 -9.617 1 92.94 27 LEU B O 1
ATOM 971 N N . VAL B 1 28 ? 6.852 -7.148 -8.375 1 88.69 28 VAL B N 1
ATOM 972 C CA . VAL B 1 28 ? 6.895 -6.18 -9.461 1 88.69 28 VAL B CA 1
ATOM 973 C C . VAL B 1 28 ? 8.336 -6.008 -9.945 1 88.69 28 VAL B C 1
ATOM 975 O O . VAL B 1 28 ? 8.578 -5.809 -11.133 1 88.69 28 VAL B O 1
ATOM 978 N N . SER B 1 29 ? 9.195 -6.098 -9.039 1 88.44 29 SER B N 1
ATOM 979 C CA . SER B 1 29 ? 10.602 -5.879 -9.367 1 88.44 29 SER B CA 1
ATOM 980 C C . SER B 1 29 ? 11.234 -7.133 -9.961 1 88.44 29 SER B C 1
ATOM 982 O O . SER B 1 29 ? 12.211 -7.051 -10.711 1 88.44 29 SER B O 1
ATOM 984 N N . MET B 1 30 ? 10.609 -8.258 -9.594 1 82.88 30 MET B N 1
ATOM 985 C CA . MET B 1 30 ? 11.117 -9.547 -10.07 1 82.88 30 MET B CA 1
ATOM 986 C C . MET B 1 30 ? 10.734 -9.781 -11.523 1 82.88 30 MET B C 1
ATOM 988 O O . MET B 1 30 ? 9.594 -9.523 -11.922 1 82.88 30 MET B O 1
ATOM 992 N N . GLY B 1 31 ? 11.32 -9.484 -12.609 1 72.62 31 GLY B N 1
ATOM 993 C CA . GLY B 1 31 ? 11.094 -9.625 -14.039 1 72.62 31 GLY B CA 1
ATOM 994 C C . GLY B 1 31 ? 10.5 -10.969 -14.414 1 72.62 31 GLY B C 1
ATOM 995 O O . GLY B 1 31 ? 9.938 -11.117 -15.508 1 72.62 31 GLY B O 1
ATOM 996 N N . GLY B 1 32 ? 10.461 -11.961 -13.539 1 77.81 32 GLY B N 1
ATOM 997 C CA . GLY B 1 32 ? 10.047 -13.312 -13.898 1 77.81 32 GLY B CA 1
ATOM 998 C C . GLY B 1 32 ? 8.539 -13.477 -13.938 1 77.81 32 GLY B C 1
ATOM 999 O O . GLY B 1 32 ? 8.031 -14.469 -14.477 1 77.81 32 GLY B O 1
ATOM 1000 N N . TRP B 1 33 ? 7.789 -12.469 -13.438 1 84.81 33 TRP B N 1
ATOM 1001 C CA . TRP B 1 33 ? 6.34 -12.625 -13.367 1 84.81 33 TRP B CA 1
ATOM 1002 C C . TRP B 1 33 ? 5.641 -11.672 -14.328 1 84.81 33 TRP B C 1
ATOM 1004 O O . TRP B 1 33 ? 4.422 -11.5 -14.266 1 84.81 33 TRP B O 1
ATOM 1014 N N . LYS B 1 34 ? 6.473 -11.156 -15.125 1 84.38 34 LYS B N 1
ATOM 1015 C CA . LYS B 1 34 ? 5.934 -10.312 -16.188 1 84.38 34 LYS B CA 1
ATOM 1016 C C . LYS B 1 34 ? 5.828 -11.086 -17.5 1 84.38 34 LYS B C 1
ATOM 1018 O O . LYS B 1 34 ? 6.785 -11.734 -17.922 1 84.38 34 LYS B O 1
ATOM 1023 N N . SER B 1 35 ? 4.648 -11.172 -18.078 1 87.38 35 SER B N 1
ATOM 1024 C CA . SER B 1 35 ? 4.438 -11.789 -19.391 1 87.38 35 SER B CA 1
ATOM 1025 C C . SER B 1 35 ? 4.91 -10.867 -20.516 1 87.38 35 SER B C 1
ATOM 1027 O O . SER B 1 35 ? 5.293 -9.727 -20.266 1 87.38 35 SER B O 1
ATOM 1029 N N . ASP B 1 36 ? 4.863 -11.383 -21.766 1 83.75 36 ASP B N 1
ATOM 1030 C CA . ASP B 1 36 ? 5.328 -10.641 -22.922 1 83.75 36 ASP B CA 1
ATOM 1031 C C . ASP B 1 36 ? 4.512 -9.367 -23.141 1 83.75 36 ASP B C 1
ATOM 1033 O O . ASP B 1 36 ? 5.02 -8.375 -23.656 1 83.75 36 ASP B O 1
ATOM 1037 N N . ASN B 1 37 ? 3.271 -9.391 -22.672 1 84.31 37 ASN B N 1
ATOM 1038 C CA . ASN B 1 37 ? 2.395 -8.242 -22.844 1 84.31 37 ASN B CA 1
ATOM 1039 C C . ASN B 1 37 ? 2.496 -7.273 -21.672 1 84.31 37 ASN B C 1
ATOM 1041 O O . ASN B 1 37 ? 1.727 -6.316 -21.578 1 84.31 37 ASN B O 1
ATOM 1045 N N . GLY B 1 38 ? 3.357 -7.574 -20.75 1 83.31 38 GLY B N 1
ATOM 1046 C CA . GLY B 1 38 ? 3.543 -6.664 -19.625 1 83.31 38 GLY B CA 1
ATOM 1047 C C . GLY B 1 38 ? 2.596 -6.941 -18.469 1 83.31 38 GLY B C 1
ATOM 1048 O O . GLY B 1 38 ? 2.5 -6.141 -17.547 1 83.31 38 GLY B O 1
ATOM 1049 N N . THR B 1 39 ? 1.917 -8.102 -18.578 1 87.12 39 THR B N 1
ATOM 1050 C CA . THR B 1 39 ? 0.966 -8.453 -17.531 1 87.12 39 THR B CA 1
ATOM 1051 C C . THR B 1 39 ? 1.524 -9.562 -16.641 1 87.12 39 THR B C 1
ATOM 1053 O O . THR B 1 39 ? 2.518 -10.211 -17 1 87.12 39 THR B O 1
ATOM 1056 N N . PHE B 1 40 ? 0.895 -9.727 -15.469 1 91.12 40 PHE B N 1
ATOM 1057 C CA . PHE B 1 40 ? 1.312 -10.805 -14.578 1 91.12 40 PHE B CA 1
ATOM 1058 C C . PHE B 1 40 ? 1.038 -12.164 -15.203 1 91.12 40 PHE B C 1
ATOM 1060 O O . PHE B 1 40 ? -0 -12.359 -15.836 1 91.12 40 PHE B O 1
ATOM 1067 N N . ARG B 1 41 ? 2.025 -13.023 -14.977 1 90.44 41 ARG B N 1
ATOM 1068 C CA . ARG B 1 41 ? 1.777 -14.414 -15.344 1 90.44 41 ARG B CA 1
ATOM 1069 C C . ARG B 1 41 ? 0.716 -15.031 -14.445 1 90.44 41 ARG B C 1
ATOM 1071 O O . ARG B 1 41 ? 0.591 -14.664 -13.273 1 90.44 41 ARG B O 1
ATOM 1078 N N . PRO B 1 42 ? -0.003 -15.945 -15.109 1 90.38 42 PRO B N 1
ATOM 1079 C CA . PRO B 1 42 ? -0.954 -16.672 -14.266 1 90.38 42 PRO B CA 1
ATOM 1080 C C . PRO B 1 42 ? -0.291 -17.312 -13.047 1 90.38 42 PRO B C 1
ATOM 1082 O O . PRO B 1 42 ? 0.826 -17.812 -13.141 1 90.38 42 PRO B O 1
ATOM 1085 N N . GLY B 1 43 ? -0.922 -17.25 -11.945 1 93.25 43 GLY B N 1
ATOM 1086 C CA . GLY B 1 43 ? -0.407 -17.891 -10.742 1 93.25 43 GLY B CA 1
ATOM 1087 C C . GLY B 1 43 ? 0.334 -16.922 -9.828 1 93.25 43 GLY B C 1
ATOM 1088 O O . GLY B 1 43 ? 0.875 -17.344 -8.805 1 93.25 43 GLY B O 1
ATOM 1089 N N . TYR B 1 44 ? 0.428 -15.719 -10.273 1 93.69 44 TYR B N 1
ATOM 1090 C CA . TYR B 1 44 ? 1.196 -14.773 -9.477 1 93.69 44 TYR B CA 1
ATOM 1091 C C . TYR B 1 44 ? 0.609 -14.633 -8.07 1 93.69 44 TYR B C 1
ATOM 1093 O O . TYR B 1 44 ? 1.341 -14.414 -7.105 1 93.69 44 TYR B O 1
ATOM 1101 N N . LEU B 1 45 ? -0.681 -14.82 -7.898 1 95.06 45 LEU B N 1
ATOM 1102 C CA . LEU B 1 45 ? -1.302 -14.75 -6.578 1 95.06 45 LEU B CA 1
ATOM 1103 C C . LEU B 1 45 ? -0.837 -15.906 -5.699 1 95.06 45 LEU B C 1
ATOM 1105 O O . LEU B 1 45 ? -0.577 -15.719 -4.508 1 95.06 45 LEU B O 1
ATOM 1109 N N . ALA B 1 46 ? -0.771 -17.047 -6.316 1 96.44 46 ALA B N 1
ATOM 1110 C CA . ALA B 1 46 ? -0.248 -18.188 -5.586 1 96.44 46 ALA B CA 1
ATOM 1111 C C . ALA B 1 46 ? 1.194 -17.953 -5.148 1 96.44 46 ALA B C 1
ATOM 1113 O O . ALA B 1 46 ? 1.596 -18.375 -4.059 1 96.44 46 ALA B O 1
ATOM 1114 N N . GLN B 1 47 ? 1.921 -17.312 -6.043 1 95.94 47 GLN B N 1
ATOM 1115 C CA . GLN B 1 47 ? 3.293 -16.953 -5.703 1 95.94 47 GLN B CA 1
ATOM 1116 C C . GLN B 1 47 ? 3.334 -16.016 -4.508 1 95.94 47 GLN B C 1
ATOM 1118 O O . GLN B 1 47 ? 4.184 -16.156 -3.625 1 95.94 47 GLN B O 1
ATOM 1123 N N . LEU B 1 48 ? 2.447 -15.094 -4.438 1 96.31 48 LEU B N 1
ATOM 1124 C CA . LEU B 1 48 ? 2.387 -14.148 -3.324 1 96.31 48 LEU B CA 1
ATOM 1125 C C . LEU B 1 48 ? 2.078 -14.875 -2.016 1 96.31 48 LEU B C 1
ATOM 1127 O O . LEU B 1 48 ? 2.67 -14.57 -0.979 1 96.31 48 LEU B O 1
ATOM 1131 N N . VAL B 1 49 ? 1.159 -15.82 -2.066 1 97 49 VAL B N 1
ATOM 1132 C CA . VAL B 1 49 ? 0.829 -16.609 -0.884 1 97 49 VAL B CA 1
ATOM 1133 C C . VAL B 1 49 ? 2.082 -17.312 -0.368 1 97 49 VAL B C 1
ATOM 1135 O O . VAL B 1 49 ? 2.367 -17.281 0.831 1 97 49 VAL B O 1
ATOM 1138 N N . ARG B 1 50 ? 2.848 -17.875 -1.29 1 96.56 50 ARG B N 1
ATOM 1139 C CA . ARG B 1 50 ? 4.066 -18.578 -0.923 1 96.56 50 ARG B CA 1
ATOM 1140 C C . ARG B 1 50 ? 5.102 -17.625 -0.332 1 96.56 50 ARG B C 1
ATOM 1142 O O . ARG B 1 50 ? 5.734 -17.938 0.677 1 96.56 50 ARG B O 1
ATOM 1149 N N . MET B 1 51 ? 5.266 -16.5 -0.974 1 96.62 51 MET B N 1
ATOM 1150 C CA . MET B 1 51 ? 6.227 -15.5 -0.505 1 96.62 51 MET B CA 1
ATOM 1151 C C . MET B 1 51 ? 5.879 -15.031 0.905 1 96.62 51 MET B C 1
ATOM 1153 O O . MET B 1 51 ? 6.762 -14.898 1.753 1 96.62 51 MET B O 1
ATOM 1157 N N . MET B 1 52 ? 4.609 -14.781 1.146 1 97.19 52 MET B N 1
ATOM 1158 C CA . MET B 1 52 ? 4.176 -14.32 2.461 1 97.19 52 MET B CA 1
ATOM 1159 C C . MET B 1 52 ? 4.43 -15.383 3.525 1 97.19 52 MET B C 1
ATOM 1161 O O . MET B 1 52 ? 4.879 -15.07 4.629 1 97.19 52 MET B O 1
ATOM 1165 N N . ALA B 1 53 ? 4.121 -16.641 3.209 1 97.06 53 ALA B N 1
ATOM 1166 C CA . ALA B 1 53 ? 4.348 -17.75 4.145 1 97.06 53 ALA B CA 1
ATOM 1167 C C . ALA B 1 53 ? 5.832 -17.875 4.484 1 97.06 53 ALA B C 1
ATOM 1169 O O . ALA B 1 53 ? 6.188 -18.188 5.625 1 97.06 53 ALA B O 1
ATOM 1170 N N . GLU B 1 54 ? 6.707 -17.672 3.527 1 97.25 54 GLU B N 1
ATOM 1171 C CA . GLU B 1 54 ? 8.148 -17.766 3.725 1 97.25 54 GLU B CA 1
ATOM 1172 C C . GLU B 1 54 ? 8.672 -16.625 4.59 1 97.25 54 GLU B C 1
ATOM 1174 O O . GLU B 1 54 ? 9.516 -16.828 5.461 1 97.25 54 GLU B O 1
ATOM 1179 N N . LYS B 1 55 ? 8.133 -15.438 4.426 1 96.88 55 LYS B N 1
ATOM 1180 C CA . LYS B 1 55 ? 8.641 -14.25 5.105 1 96.88 55 LYS B CA 1
ATOM 1181 C C . LYS B 1 55 ? 8 -14.086 6.477 1 96.88 55 LYS B C 1
ATOM 1183 O O . LYS B 1 55 ? 8.555 -13.422 7.355 1 96.88 55 LYS B O 1
ATOM 1188 N N . LEU B 1 56 ? 6.852 -14.523 6.652 1 97 56 LEU B N 1
ATOM 1189 C CA . LEU B 1 56 ? 6.113 -14.43 7.906 1 97 56 LEU B CA 1
ATOM 1190 C C . LEU B 1 56 ? 5.594 -15.797 8.336 1 97 56 LEU B C 1
ATOM 1192 O O . LEU B 1 56 ? 4.449 -16.141 8.047 1 97 56 LEU B O 1
ATOM 1196 N N . PRO B 1 57 ? 6.543 -16.484 9.125 1 93.19 57 PRO B N 1
ATOM 1197 C CA . PRO B 1 57 ? 6.082 -17.781 9.625 1 93.19 57 PRO B CA 1
ATOM 1198 C C . PRO B 1 57 ? 4.828 -17.672 10.492 1 93.19 57 PRO B C 1
ATOM 1200 O O . PRO B 1 57 ? 4.754 -16.812 11.375 1 93.19 57 PRO B O 1
ATOM 1203 N N . GLY B 1 58 ? 3.768 -18.266 10.172 1 92.62 58 GLY B N 1
ATOM 1204 C CA . GLY B 1 58 ? 2.518 -18.172 10.914 1 92.62 58 GLY B CA 1
ATOM 1205 C C . GLY B 1 58 ? 1.474 -17.328 10.219 1 92.62 58 GLY B C 1
ATOM 1206 O O . GLY B 1 58 ? 0.416 -17.047 10.789 1 92.62 58 GLY B O 1
ATOM 1207 N N . CYS B 1 59 ? 1.89 -16.875 9.086 1 94.06 59 CYS B N 1
ATOM 1208 C CA . CYS B 1 59 ? 0.935 -16.094 8.305 1 94.06 59 CYS B CA 1
ATOM 1209 C C . CYS B 1 59 ? -0.375 -16.859 8.133 1 94.06 59 CYS B C 1
ATOM 1211 O O . CYS B 1 59 ? -0.369 -18.047 7.848 1 94.06 59 CYS B O 1
ATOM 1213 N N . GLN B 1 60 ? -1.431 -16.156 8.305 1 93.44 60 GLN B N 1
ATOM 1214 C CA . GLN B 1 60 ? -2.738 -16.797 8.234 1 93.44 60 GLN B CA 1
ATOM 1215 C C . GLN B 1 60 ? -3.369 -16.609 6.859 1 93.44 60 GLN B C 1
ATOM 1217 O O . GLN B 1 60 ? -4.426 -17.188 6.57 1 93.44 60 GLN B O 1
ATOM 1222 N N . VAL B 1 61 ? -2.746 -15.805 6.035 1 94.5 61 VAL B N 1
ATOM 1223 C CA . VAL B 1 61 ? -3.244 -15.586 4.68 1 94.5 61 VAL B CA 1
ATOM 1224 C C . VAL B 1 61 ? -2.76 -16.703 3.762 1 94.5 61 VAL B C 1
ATOM 1226 O O . VAL B 1 61 ? -1.602 -16.719 3.34 1 94.5 61 VAL B O 1
ATOM 1229 N N . ARG B 1 62 ? -3.611 -17.719 3.412 1 93.81 62 ARG B N 1
ATOM 1230 C CA . ARG B 1 62 ? -3.205 -18.906 2.656 1 93.81 62 ARG B CA 1
ATOM 1231 C C . ARG B 1 62 ? -4.027 -19.047 1.381 1 93.81 62 ARG B C 1
ATOM 1233 O O . ARG B 1 62 ? -3.797 -19.953 0.587 1 93.81 62 ARG B O 1
ATOM 1240 N N . VAL B 1 63 ? -4.992 -18.141 1.253 1 94.38 63 VAL B N 1
ATOM 1241 C CA . VAL B 1 63 ? -5.91 -18.25 0.124 1 94.38 63 VAL B CA 1
ATOM 1242 C C . VAL B 1 63 ? -5.699 -17.062 -0.83 1 94.38 63 VAL B C 1
ATOM 1244 O O . VAL B 1 63 ? -5.59 -15.922 -0.395 1 94.38 63 VAL B O 1
ATOM 1247 N N . THR B 1 64 ? -5.68 -17.391 -2.094 1 95.44 64 THR B N 1
ATOM 1248 C CA . THR B 1 64 ? -5.359 -16.406 -3.113 1 95.44 64 THR B CA 1
ATOM 1249 C C . THR B 1 64 ? -6.438 -15.328 -3.18 1 95.44 64 THR B C 1
ATOM 1251 O O . THR B 1 64 ? -6.141 -14.156 -3.439 1 95.44 64 THR B O 1
ATOM 1254 N N . THR B 1 65 ? -7.684 -15.672 -2.949 1 93.19 65 THR B N 1
ATOM 1255 C CA . THR B 1 65 ? -8.789 -14.727 -3.025 1 93.19 65 THR B CA 1
ATOM 1256 C C . THR B 1 65 ? -8.633 -13.625 -1.98 1 93.19 65 THR B C 1
ATOM 1258 O O . THR B 1 65 ? -8.969 -12.469 -2.234 1 93.19 65 THR B O 1
ATOM 1261 N N . VAL B 1 66 ? -8.141 -14 -0.837 1 95 66 VAL B N 1
ATOM 1262 C CA . VAL B 1 66 ? -7.938 -13.039 0.239 1 95 66 VAL B CA 1
ATOM 1263 C C . VAL B 1 66 ? -6.879 -12.016 -0.177 1 95 66 VAL B C 1
ATOM 1265 O O . VAL B 1 66 ? -7.059 -10.812 0.031 1 95 66 VAL B O 1
ATOM 1268 N N . ILE B 1 67 ? -5.84 -12.484 -0.8 1 96.06 67 ILE B N 1
ATOM 1269 C CA . ILE B 1 67 ? -4.766 -11.609 -1.262 1 96.06 67 ILE B CA 1
ATOM 1270 C C . ILE B 1 67 ? -5.285 -10.703 -2.375 1 96.06 67 ILE B C 1
ATOM 1272 O O . ILE B 1 67 ? -5.039 -9.492 -2.365 1 96.06 67 ILE B O 1
ATOM 1276 N N . ASP B 1 68 ? -6.02 -11.336 -3.258 1 93.31 68 ASP B N 1
ATOM 1277 C CA . ASP B 1 68 ? -6.566 -10.586 -4.383 1 93.31 68 ASP B CA 1
ATOM 1278 C C . ASP B 1 68 ? -7.465 -9.445 -3.896 1 93.31 68 ASP B C 1
ATOM 1280 O O . ASP B 1 68 ? -7.367 -8.32 -4.383 1 93.31 68 ASP B O 1
ATOM 1284 N N . CYS B 1 69 ? -8.297 -9.688 -2.977 1 93.12 69 CYS B N 1
ATOM 1285 C CA . CYS B 1 69 ? -9.195 -8.688 -2.414 1 93.12 69 CYS B CA 1
ATOM 1286 C C . CYS B 1 69 ? -8.422 -7.562 -1.749 1 93.12 69 CYS B C 1
ATOM 1288 O O . CYS B 1 69 ? -8.773 -6.391 -1.892 1 93.12 69 CYS B O 1
ATOM 1290 N N . ARG B 1 70 ? -7.348 -7.973 -1.111 1 95.62 70 ARG B N 1
ATOM 1291 C CA . ARG B 1 70 ? -6.586 -6.949 -0.4 1 95.62 70 ARG B CA 1
ATOM 1292 C C . ARG B 1 70 ? -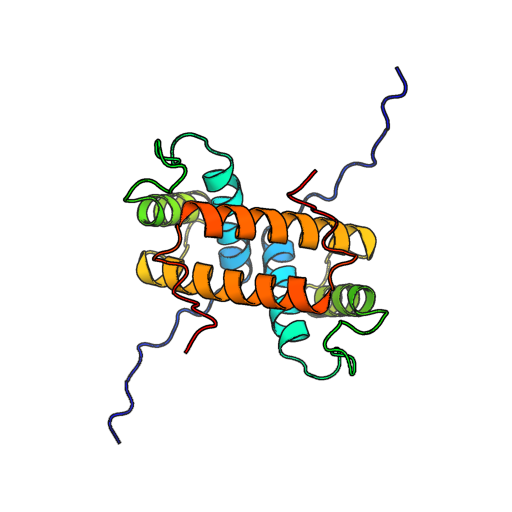5.824 -6.059 -1.374 1 95.62 70 ARG B C 1
ATOM 1294 O O . ARG B 1 70 ? -5.719 -4.848 -1.165 1 95.62 70 ARG B O 1
ATOM 1301 N N . ILE B 1 71 ? -5.309 -6.633 -2.428 1 94.94 71 ILE B N 1
ATOM 1302 C CA . ILE B 1 71 ? -4.625 -5.848 -3.449 1 94.94 71 ILE B CA 1
ATOM 1303 C C . ILE B 1 71 ? -5.586 -4.82 -4.043 1 94.94 71 ILE B C 1
ATOM 1305 O O . ILE B 1 71 ? -5.227 -3.656 -4.23 1 94.94 71 ILE B O 1
ATOM 1309 N N . LYS B 1 72 ? -6.824 -5.246 -4.258 1 92.38 72 LYS B N 1
ATOM 1310 C CA . LYS B 1 72 ? -7.836 -4.34 -4.797 1 92.38 72 LYS B CA 1
ATOM 1311 C C . LYS B 1 72 ? -8.125 -3.199 -3.824 1 92.38 72 LYS B C 1
ATOM 1313 O O . LYS B 1 72 ? -8.25 -2.043 -4.234 1 92.38 72 LYS B O 1
ATOM 1318 N N . THR B 1 73 ? -8.242 -3.527 -2.617 1 93.25 73 THR B N 1
ATOM 1319 C CA . THR B 1 73 ? -8.492 -2.518 -1.594 1 93.25 73 THR B CA 1
ATOM 1320 C C . THR B 1 73 ? -7.348 -1.509 -1.541 1 93.25 73 THR B C 1
ATOM 1322 O O . THR B 1 73 ? -7.582 -0.3 -1.495 1 93.25 73 THR B O 1
ATOM 1325 N N . LEU B 1 74 ? -6.113 -2.018 -1.529 1 94.62 74 LEU B N 1
ATOM 1326 C CA . LEU B 1 74 ? -4.945 -1.144 -1.481 1 94.62 74 LEU B CA 1
ATOM 1327 C C . LEU B 1 74 ? -4.859 -0.281 -2.736 1 94.62 74 LEU B C 1
ATOM 1329 O O . LEU B 1 74 ? -4.57 0.916 -2.654 1 94.62 74 LEU B O 1
ATOM 1333 N N . LYS B 1 75 ? -5.129 -0.875 -3.84 1 92.44 75 LYS B N 1
ATOM 1334 C CA . LYS B 1 75 ? -5.145 -0.124 -5.094 1 92.44 75 LYS B CA 1
ATOM 1335 C C . LYS B 1 75 ? -6.117 1.048 -5.02 1 92.44 75 LYS B C 1
ATOM 1337 O O . LYS B 1 75 ? -5.773 2.174 -5.383 1 92.44 75 LYS B O 1
ATOM 1342 N N . ARG B 1 76 ? -7.289 0.777 -4.535 1 91.25 76 ARG B N 1
ATOM 1343 C CA . ARG B 1 76 ? -8.305 1.818 -4.414 1 91.25 76 ARG B CA 1
ATOM 1344 C C . ARG B 1 76 ? -7.848 2.92 -3.461 1 91.25 76 ARG B C 1
ATOM 1346 O O . ARG B 1 76 ? -8.07 4.105 -3.723 1 91.25 76 ARG B O 1
ATOM 1353 N N . THR B 1 77 ? -7.297 2.5 -2.428 1 92 77 THR B N 1
ATOM 1354 C CA . THR B 1 77 ? -6.82 3.459 -1.436 1 92 77 THR B CA 1
ATOM 1355 C C . THR B 1 77 ? -5.754 4.371 -2.035 1 92 77 THR B C 1
ATOM 1357 O O . THR B 1 77 ? -5.828 5.594 -1.892 1 92 77 THR B O 1
ATOM 1360 N N . PHE B 1 78 ? -4.828 3.807 -2.777 1 92.25 78 PHE B N 1
ATOM 1361 C CA . PHE B 1 78 ? -3.73 4.609 -3.305 1 92.25 78 PHE B CA 1
ATOM 1362 C C . PHE B 1 78 ? -4.184 5.418 -4.516 1 92.25 78 PHE B C 1
ATOM 1364 O O . PHE B 1 78 ? -3.648 6.492 -4.789 1 92.25 78 PHE B O 1
ATOM 1371 N N . GLN B 1 79 ? -5.215 4.992 -5.18 1 89.75 79 GLN B N 1
ATOM 1372 C CA . GLN B 1 79 ? -5.844 5.82 -6.203 1 89.75 79 GLN B CA 1
ATOM 1373 C C . GLN B 1 79 ? -6.504 7.051 -5.59 1 89.75 79 GLN B C 1
ATOM 1375 O O . GLN B 1 79 ? -6.367 8.164 -6.105 1 89.75 79 GLN B O 1
ATOM 1380 N N . ALA B 1 80 ? -7.219 6.805 -4.555 1 88.94 80 ALA B N 1
ATOM 1381 C CA . ALA B 1 80 ? -7.859 7.906 -3.842 1 88.94 80 ALA B CA 1
ATOM 1382 C C . ALA B 1 80 ? -6.828 8.906 -3.328 1 88.94 80 ALA B C 1
ATOM 1384 O O . ALA B 1 80 ? -7.02 10.117 -3.438 1 88.94 80 ALA B O 1
ATOM 1385 N N . ILE B 1 81 ? -5.727 8.344 -2.814 1 91.06 81 ILE B N 1
ATOM 1386 C CA . ILE B 1 81 ? -4.656 9.195 -2.307 1 91.06 81 ILE B CA 1
ATOM 1387 C C . ILE B 1 81 ? -4.066 10.023 -3.449 1 91.06 81 ILE B C 1
ATOM 1389 O O . ILE B 1 81 ? -3.834 11.219 -3.299 1 91.06 81 ILE B O 1
ATOM 1393 N N . ALA B 1 82 ? -3.816 9.406 -4.535 1 88.62 82 ALA B N 1
ATOM 1394 C CA . ALA B 1 82 ? -3.287 10.094 -5.707 1 88.62 82 ALA B CA 1
ATOM 1395 C C . ALA B 1 82 ? -4.211 11.234 -6.141 1 88.62 82 ALA B C 1
ATOM 1397 O O . ALA B 1 82 ? -3.746 12.328 -6.461 1 88.62 82 ALA B O 1
ATOM 1398 N N . GLU B 1 83 ? -5.469 10.945 -6.125 1 87.25 83 GLU B N 1
ATOM 1399 C CA . GLU B 1 83 ? -6.461 11.945 -6.496 1 87.25 83 GLU B CA 1
ATOM 1400 C C . GLU B 1 83 ? -6.469 13.109 -5.5 1 87.25 83 GLU B C 1
ATOM 1402 O O . GLU B 1 83 ? -6.551 14.273 -5.898 1 87.25 83 GLU B O 1
ATOM 1407 N N . MET B 1 84 ? -6.352 12.773 -4.254 1 88.81 84 MET B N 1
ATOM 1408 C CA . MET B 1 84 ? -6.426 13.789 -3.209 1 88.81 84 MET B CA 1
ATOM 1409 C C . MET B 1 84 ? -5.148 14.625 -3.172 1 88.81 84 MET B C 1
ATOM 1411 O O . MET B 1 84 ? -5.164 15.766 -2.711 1 88.81 84 MET B O 1
ATOM 1415 N N . ARG B 1 85 ? -4.074 14.047 -3.547 1 86.94 85 ARG B N 1
ATOM 1416 C CA . ARG B 1 85 ? -2.816 14.789 -3.6 1 86.94 85 ARG B CA 1
ATOM 1417 C C . ARG B 1 85 ? -2.779 15.719 -4.805 1 86.94 85 ARG B C 1
ATOM 1419 O O . ARG B 1 85 ? -1.989 16.672 -4.84 1 86.94 85 ARG B O 1
ATOM 1426 N N . GLY B 1 86 ? -3.77 15.57 -5.75 1 76.81 86 GLY B N 1
ATOM 1427 C CA . GLY B 1 86 ? -3.852 16.438 -6.914 1 76.81 86 GLY B CA 1
ATOM 1428 C C . GLY B 1 86 ? -2.768 16.156 -7.941 1 76.81 86 GLY B C 1
ATOM 1429 O O . GLY B 1 86 ? -1.898 15.305 -7.719 1 76.81 86 GLY B O 1
ATOM 1430 N N . PRO B 1 87 ? -2.998 16.781 -9.102 1 62.81 87 PRO B N 1
ATOM 1431 C CA . PRO B 1 87 ? -2.076 16.578 -10.219 1 62.81 87 PRO B CA 1
ATOM 1432 C C . PRO B 1 87 ? -0.649 17.016 -9.898 1 62.81 87 PRO B C 1
ATOM 1434 O O . PRO B 1 87 ? 0.304 16.516 -10.508 1 62.81 87 PRO B O 1
ATOM 1437 N N . ALA B 1 88 ? -0.531 18.078 -9.188 1 54.12 88 ALA B N 1
ATOM 1438 C CA . ALA B 1 88 ? 0.812 18.594 -8.938 1 54.12 88 ALA B CA 1
ATOM 1439 C C . ALA B 1 88 ? 1.713 17.516 -8.352 1 54.12 88 ALA B C 1
ATOM 1441 O O . ALA B 1 88 ? 2.928 17.531 -8.562 1 54.12 88 ALA B O 1
ATOM 1442 N N . CYS B 1 89 ? 1.227 16.828 -7.469 1 52.06 89 CYS B N 1
ATOM 1443 C CA . CYS B 1 89 ? 2.076 15.852 -6.797 1 52.06 89 CYS B CA 1
ATOM 1444 C C . CYS B 1 89 ? 2.227 14.586 -7.645 1 52.06 89 CYS B C 1
ATOM 1446 O O . CYS B 1 89 ? 2.861 13.625 -7.219 1 52.06 89 CYS B O 1
ATOM 1448 N N . SER B 1 90 ? 1.309 14.531 -8.578 1 47.59 90 SER B N 1
ATOM 1449 C CA . SER B 1 90 ? 1.54 13.43 -9.508 1 47.59 90 SER B CA 1
ATOM 1450 C C . SER B 1 90 ? 2.863 13.602 -10.25 1 47.59 90 SER B C 1
ATOM 1452 O O . SER B 1 90 ? 2.91 14.219 -11.312 1 47.59 90 SER B O 1
ATOM 1454 N N . GLY B 1 91 ? 3.691 14.359 -9.672 1 39.75 91 GLY B N 1
ATOM 1455 C CA . GLY B 1 91 ? 4.914 14.461 -10.453 1 39.75 91 GLY B CA 1
ATOM 1456 C C . GLY B 1 91 ? 5.234 13.188 -11.219 1 39.75 91 GLY B C 1
ATOM 1457 O O . GLY B 1 91 ? 6.352 13.023 -11.711 1 39.75 91 GLY B O 1
ATOM 1458 N N . PHE B 1 92 ? 4.621 12.172 -10.922 1 43.31 92 PHE B N 1
ATOM 1459 C CA . PHE B 1 92 ? 4.996 11.133 -11.883 1 43.31 92 PHE B CA 1
ATOM 1460 C C . PHE B 1 92 ? 4.547 11.508 -13.289 1 43.31 92 PHE B C 1
ATOM 1462 O O . PHE B 1 92 ? 3.402 11.258 -13.664 1 43.31 92 PHE B O 1
ATOM 1469 N N . GLY B 1 93 ? 4.566 12.656 -13.75 1 34.28 93 GLY B N 1
ATOM 1470 C CA . GLY B 1 93 ? 4.555 12.719 -15.203 1 34.28 93 GLY B CA 1
ATOM 1471 C C . GLY B 1 93 ? 5.211 11.508 -15.852 1 34.28 93 GLY B C 1
ATOM 1472 O O . GLY B 1 93 ? 6.344 11.156 -15.516 1 34.28 93 GLY B O 1
ATOM 1473 N N . TRP B 1 94 ? 4.363 10.445 -16.156 1 33.03 94 TRP B N 1
ATOM 1474 C CA . TRP B 1 94 ? 4.961 9.656 -17.234 1 33.03 94 TRP B CA 1
ATOM 1475 C C . TRP B 1 94 ? 5.68 10.555 -18.234 1 33.03 94 TRP B C 1
ATOM 1477 O O . TRP B 1 94 ? 6.098 10.102 -19.297 1 33.03 94 TRP B O 1
ATOM 1487 N N . ASN B 1 95 ? 5.246 11.836 -18.453 1 28.38 95 ASN B N 1
ATOM 1488 C CA . ASN B 1 95 ? 5.543 12.539 -19.688 1 28.38 95 ASN B CA 1
ATOM 1489 C C . ASN B 1 95 ? 7.012 12.391 -20.078 1 28.38 95 ASN B C 1
ATOM 1491 O O . ASN B 1 95 ? 7.324 12.047 -21.219 1 28.38 95 ASN B O 1
ATOM 1495 N N . ASP B 1 96 ? 7.879 13.477 -19.812 1 26.67 96 ASP B N 1
ATOM 1496 C CA . ASP B 1 96 ? 8.797 13.781 -20.891 1 26.67 96 ASP B CA 1
ATOM 1497 C C . ASP B 1 96 ? 9.852 12.68 -21.047 1 26.67 96 ASP B C 1
ATOM 1499 O O . ASP B 1 96 ? 10.203 12.008 -20.078 1 26.67 96 ASP B O 1
#

Radius of gyration: 17.64 Å; Cα contacts (8 Å, |Δi|>4): 168; chains: 2; bounding box: 66×41×43 Å

Nearest PDB structures (foldseek):
  5cqq-assembly2_B  TM=6.852E-01  e=7.751E+00  Drosophila melanogaster
  5cqq-assembly2_B  TM=6.853E-01  e=8.730E+00  Drosophila melanogaster
  7w4d-assembly1_H  TM=2.627E-01  e=9.865E+00  Sus scrofa

Secondary structure (DSSP, 8-state):
-------PPP---HHHHHHHHHHHHHHHHSGGGB-TTSSBPTTHHHHHHHHHHHHSTT-----HHHHHHHHHHHHHHHHHHHHHH-GGG----S--/-------PPP---HHHHHHHHHHHHHHHH-GGGB-TTSSBPTTHHHHHHHHHHHHSTT-----HHHHHHHHHHHHHHHHHHHHHH-STT-------

Foldseek 3Di:
DPPVPPPDQDDDDPLLVVQLVVLVVCLLVVVPQQDPVRDGDPCVLVVSLVSSCVVDPPDPPNDSVSSVVVVVVVVVVVVVVDVVVPPVVVVVPPPD/DPPVPPPPQDDDDPLLVVQLVVLVVCLLVVVPQQDPVRDGDPCVLVVSLVSSCVVDPPDPPNDSVSSVVVVVVVVVVVVVVDVVVPPVVCVPPPPD

Sequence (192 aa):
MSTSNRAPRHVWTREEEGTLVECLMELVSMGGWKSDNGTFRPGYLAQLVRMMAEKLPGCQVRVTTVIDCRIKTLKRTFQAIAEMRGPACSGFGWNDMSTSNRAPRHVWTREEEGTLVECLMELVSMGGWKSDNGTFRPGYLAQLVRMMAEKLPGCQVRVTTVIDCRIKTLKRTFQAIAEMRGPACSGFGWND

Solvent-accessible surface area (backbone atoms only — not comparable to full-atom values): 11268 Å² total; per-residue (Å²): 130,85,65,75,70,64,68,79,72,86,82,77,46,39,53,54,44,15,41,50,53,51,48,49,54,48,50,72,67,40,70,86,44,48,39,98,86,52,24,57,37,88,59,52,52,56,50,48,36,51,50,38,45,72,74,35,81,80,57,81,70,79,50,49,67,61,52,53,54,47,52,52,51,51,42,50,48,45,49,53,47,49,55,19,59,31,71,78,69,45,64,69,60,83,69,124,130,84,64,77,70,64,68,79,71,84,81,77,47,39,54,55,43,15,40,50,53,52,47,51,52,47,50,72,66,40,70,84,44,50,39,97,85,53,24,57,37,90,59,52,51,56,50,47,36,52,50,38,45,72,75,35,81,80,57,82,68,79,51,48,66,61,53,52,53,48,52,51,50,51,41,50,47,46,49,51,48,49,56,19,60,33,71,78,67,44,63,68,60,83,64,132